Protein AF-A0A7M7KUM5-F1 (afdb_monomer_lite)

Organism: Varroa destructor (NCBI:txid109461)

Structure (mmCIF, N/CA/C/O backbone):
data_AF-A0A7M7KUM5-F1
#
_entry.id   AF-A0A7M7KUM5-F1
#
loop_
_atom_site.group_PDB
_atom_site.id
_atom_site.type_symbol
_atom_site.label_atom_id
_atom_site.label_alt_id
_atom_site.label_comp_id
_atom_site.label_asym_id
_atom_site.label_entity_id
_atom_site.label_seq_id
_atom_site.pdbx_PDB_ins_code
_atom_site.Cartn_x
_atom_site.Cartn_y
_atom_site.Cartn_z
_atom_site.occupancy
_atom_site.B_iso_or_equiv
_atom_site.auth_seq_id
_atom_site.auth_comp_id
_atom_site.auth_asym_id
_atom_site.auth_atom_id
_atom_site.pdbx_PDB_model_num
ATOM 1 N N . MET A 1 1 ? 43.247 14.138 -27.530 1.00 39.94 1 MET A N 1
ATOM 2 C CA . MET A 1 1 ? 42.602 14.467 -26.242 1.00 39.94 1 MET A CA 1
ATOM 3 C C . MET A 1 1 ? 41.458 13.489 -26.028 1.00 39.94 1 MET A C 1
ATOM 5 O O . MET A 1 1 ? 40.472 13.566 -26.747 1.00 39.94 1 MET A O 1
ATOM 9 N N . ALA A 1 2 ? 41.626 12.511 -25.139 1.00 39.72 2 ALA A N 1
ATOM 10 C CA . ALA A 1 2 ? 40.565 11.568 -24.799 1.00 39.72 2 ALA A CA 1
ATOM 11 C C . ALA A 1 2 ? 39.657 12.229 -23.757 1.00 39.72 2 ALA A C 1
ATOM 13 O O . ALA A 1 2 ? 40.110 12.535 -22.656 1.00 39.72 2 ALA A O 1
ATOM 14 N N . ALA A 1 3 ? 38.405 12.505 -24.121 1.00 41.47 3 ALA A N 1
ATOM 15 C CA . ALA A 1 3 ? 37.411 12.979 -23.172 1.00 41.47 3 ALA A CA 1
ATOM 16 C C . ALA A 1 3 ? 37.128 11.851 -22.173 1.00 41.47 3 ALA A C 1
ATOM 18 O O . ALA A 1 3 ? 36.545 10.824 -22.519 1.00 41.47 3 ALA A O 1
ATOM 19 N N . SER A 1 4 ? 37.580 12.036 -20.939 1.00 43.97 4 SER A N 1
ATOM 20 C CA . SER A 1 4 ? 37.225 11.215 -19.792 1.00 43.97 4 SER A CA 1
ATOM 21 C C . SER A 1 4 ? 35.724 11.356 -19.536 1.00 43.97 4 SER A C 1
ATOM 23 O O . SER A 1 4 ? 35.263 12.268 -18.854 1.00 43.97 4 SER A O 1
ATOM 25 N N . SER A 1 5 ? 34.929 10.452 -20.107 1.00 47.78 5 SER A N 1
ATOM 26 C CA . SER A 1 5 ? 33.523 10.315 -19.748 1.00 47.78 5 SER A CA 1
ATOM 27 C C . SER A 1 5 ? 33.450 9.785 -18.317 1.00 47.78 5 SER A C 1
ATOM 29 O O . SER A 1 5 ? 33.561 8.578 -18.094 1.00 47.78 5 SER A O 1
ATOM 31 N N . GLN A 1 6 ? 33.296 10.679 -17.338 1.00 48.16 6 GLN A N 1
ATOM 32 C CA . GLN A 1 6 ? 32.897 10.269 -15.995 1.00 48.16 6 GLN A CA 1
ATOM 33 C C . GLN A 1 6 ? 31.609 9.434 -16.113 1.00 48.16 6 GLN A C 1
ATOM 35 O O . GLN A 1 6 ? 30.666 9.871 -16.786 1.00 48.16 6 GLN A O 1
ATOM 40 N N . PRO A 1 7 ? 31.550 8.231 -15.515 1.00 56.09 7 PRO A N 1
ATOM 41 C CA . PRO A 1 7 ? 30.337 7.431 -15.537 1.00 56.09 7 PRO A CA 1
ATOM 42 C C . PRO A 1 7 ? 29.234 8.223 -14.832 1.00 56.09 7 PRO A C 1
ATOM 44 O O . PRO A 1 7 ? 29.363 8.576 -13.660 1.00 56.09 7 PRO A O 1
ATOM 47 N N . ARG A 1 8 ? 28.163 8.552 -15.567 1.00 63.97 8 ARG A N 1
ATOM 48 C CA . ARG A 1 8 ? 26.997 9.221 -14.980 1.00 63.97 8 ARG A CA 1
ATOM 49 C C . ARG A 1 8 ? 26.467 8.376 -13.818 1.00 63.97 8 ARG A C 1
ATOM 51 O O . ARG A 1 8 ? 26.417 7.150 -13.956 1.00 63.97 8 ARG A O 1
ATOM 58 N N . PRO A 1 9 ? 26.043 9.010 -12.711 1.00 71.56 9 PRO A N 1
ATOM 59 C CA . PRO A 1 9 ? 25.413 8.284 -11.624 1.00 71.56 9 PRO A CA 1
ATOM 60 C C . PRO A 1 9 ? 24.192 7.515 -12.153 1.00 71.56 9 PRO A C 1
ATOM 62 O O . PRO A 1 9 ? 23.512 7.990 -13.071 1.00 71.56 9 PRO A O 1
ATOM 65 N N . PRO A 1 10 ? 23.921 6.312 -11.619 1.00 74.94 10 PRO A N 1
ATOM 66 C CA . PRO A 1 10 ? 22.750 5.547 -12.015 1.00 74.94 10 PRO A CA 1
ATOM 67 C C . PRO A 1 10 ? 21.480 6.357 -11.709 1.00 74.94 10 PRO A C 1
ATOM 69 O O . PRO A 1 10 ? 21.426 7.034 -10.677 1.00 74.94 10 PRO A O 1
ATOM 72 N N . PRO A 1 11 ? 20.460 6.308 -12.582 1.00 82.50 11 PRO A N 1
ATOM 73 C CA . PRO A 1 11 ? 19.245 7.082 -12.388 1.00 82.50 11 PRO A CA 1
ATOM 74 C C . PRO A 1 11 ? 18.550 6.647 -11.103 1.00 82.50 11 PRO A C 1
ATOM 76 O O . PRO A 1 11 ? 18.425 5.457 -10.799 1.00 82.50 11 PRO A O 1
ATOM 79 N N . SER A 1 12 ? 18.095 7.637 -10.346 1.00 83.06 12 SER A N 1
ATOM 80 C CA . SER A 1 12 ? 17.402 7.425 -9.084 1.00 83.06 12 SER A CA 1
ATOM 81 C C . SER A 1 12 ? 15.889 7.367 -9.251 1.00 83.06 12 SER A C 1
ATOM 83 O O . SER A 1 12 ? 15.235 6.944 -8.318 1.00 83.06 12 SER A O 1
ATOM 85 N N . SER A 1 13 ? 15.309 7.743 -10.389 1.00 87.81 13 SER A N 1
ATOM 86 C CA . SER A 1 13 ? 13.858 7.717 -10.605 1.00 87.81 13 SER A CA 1
ATOM 87 C C . SER A 1 13 ? 13.531 7.267 -12.025 1.00 87.81 13 SER A C 1
ATOM 89 O O . SER A 1 13 ? 14.338 7.437 -12.940 1.00 87.81 13 SER A O 1
ATOM 91 N N . LEU A 1 14 ? 12.329 6.718 -12.223 1.00 87.75 14 LEU A N 1
ATOM 92 C CA . LEU A 1 14 ? 11.787 6.480 -13.563 1.00 87.75 14 LEU A CA 1
ATOM 93 C C . LEU A 1 14 ? 11.489 7.782 -14.320 1.00 87.75 14 LEU A C 1
ATOM 95 O O . LEU A 1 14 ? 11.402 7.755 -15.547 1.00 87.75 14 LEU A O 1
ATOM 99 N N . ASP A 1 15 ? 11.350 8.896 -13.600 1.00 85.62 15 ASP A N 1
ATOM 100 C CA . ASP A 1 15 ? 11.122 10.229 -14.165 1.00 85.62 15 ASP A CA 1
ATOM 101 C C . ASP A 1 15 ? 12.414 11.015 -14.403 1.00 85.62 15 ASP A C 1
ATOM 103 O O . ASP A 1 15 ? 12.360 12.157 -14.857 1.00 85.62 15 ASP A O 1
ATOM 107 N N . ASP A 1 16 ? 13.579 10.407 -14.152 1.00 91.31 16 ASP A N 1
ATOM 108 C CA . ASP A 1 16 ? 14.848 10.955 -14.626 1.00 91.31 16 ASP A CA 1
ATOM 109 C C . ASP A 1 16 ? 14.775 11.136 -16.150 1.00 91.31 16 ASP A C 1
ATOM 111 O O . ASP A 1 16 ? 14.579 10.175 -16.897 1.00 91.31 16 ASP A O 1
ATOM 115 N N . GLU A 1 17 ? 14.898 12.380 -16.617 1.00 89.12 17 GLU A N 1
ATOM 116 C CA . GLU A 1 17 ? 14.629 12.734 -18.012 1.00 89.12 17 GLU A CA 1
ATOM 117 C C . GLU A 1 17 ? 15.550 11.977 -18.979 1.00 89.12 17 GLU A C 1
ATOM 119 O O . GLU A 1 17 ? 15.111 11.502 -20.032 1.00 89.12 17 GLU A O 1
ATOM 124 N N . ALA A 1 18 ? 16.820 11.796 -18.606 1.00 88.81 18 ALA A N 1
ATOM 125 C CA . ALA A 1 18 ? 17.790 11.079 -19.422 1.00 88.81 18 ALA A CA 1
ATOM 126 C C . ALA A 1 18 ? 17.455 9.583 -19.501 1.00 88.81 18 ALA A C 1
ATOM 128 O O . ALA A 1 18 ? 17.531 8.987 -20.581 1.00 88.81 18 ALA A O 1
ATOM 129 N N . PHE A 1 19 ? 17.049 8.977 -18.386 1.00 89.31 19 PHE A N 1
ATOM 130 C CA . PHE A 1 19 ? 16.642 7.579 -18.336 1.00 89.31 19 PHE A CA 1
ATOM 131 C C . PHE A 1 19 ? 15.312 7.330 -19.054 1.00 89.31 19 PHE A C 1
ATOM 133 O O . PHE A 1 19 ? 15.222 6.417 -19.878 1.00 89.31 19 PHE A O 1
ATOM 140 N N . ALA A 1 20 ? 14.307 8.176 -18.831 1.00 90.44 20 ALA A N 1
ATOM 141 C CA . ALA A 1 20 ? 13.016 8.104 -19.504 1.00 90.44 20 ALA A CA 1
ATOM 142 C C . ALA A 1 20 ? 13.169 8.268 -21.023 1.00 90.44 20 ALA A C 1
ATOM 144 O O . ALA A 1 20 ? 12.593 7.496 -21.798 1.00 90.44 20 ALA A O 1
ATOM 145 N N . LYS A 1 21 ? 14.006 9.220 -21.463 1.00 91.31 21 LYS A N 1
ATOM 146 C CA . LYS A 1 21 ? 14.355 9.399 -22.877 1.00 91.31 21 LYS A CA 1
ATOM 147 C C . LYS A 1 21 ? 15.078 8.171 -23.427 1.00 91.31 21 LYS A C 1
ATOM 149 O O . LYS A 1 21 ? 14.699 7.694 -24.492 1.00 91.31 21 LYS A O 1
ATOM 154 N N . ARG A 1 22 ? 16.046 7.600 -22.697 1.00 89.94 22 ARG A N 1
ATOM 155 C CA . ARG A 1 22 ? 16.744 6.362 -23.097 1.00 89.94 22 ARG A CA 1
ATOM 156 C C . ARG A 1 22 ? 15.779 5.193 -23.279 1.00 89.94 22 ARG A C 1
ATOM 158 O O . ARG A 1 22 ? 15.830 4.531 -24.315 1.00 89.94 22 ARG A O 1
ATOM 165 N N . LEU A 1 23 ? 14.892 4.954 -22.313 1.00 90.38 23 LEU A N 1
ATOM 166 C CA . LEU A 1 23 ? 13.899 3.878 -22.381 1.00 90.38 23 LEU A CA 1
ATOM 167 C C . LEU A 1 23 ? 12.941 4.073 -23.557 1.00 90.38 23 LEU A C 1
ATOM 169 O O . LEU A 1 23 ? 12.671 3.124 -24.293 1.00 90.38 23 LEU A O 1
ATOM 173 N N . ARG A 1 24 ? 12.465 5.307 -23.766 1.00 92.25 24 ARG A N 1
ATOM 174 C CA . ARG A 1 24 ? 11.563 5.638 -24.872 1.00 92.25 24 ARG A CA 1
ATOM 175 C C . ARG A 1 24 ? 12.233 5.469 -26.232 1.00 92.25 24 ARG A C 1
ATOM 177 O O . ARG A 1 24 ? 11.602 4.922 -27.130 1.00 92.25 24 ARG A O 1
ATOM 184 N N . SER A 1 25 ? 13.483 5.898 -26.379 1.00 92.12 25 SER A N 1
ATOM 185 C CA . SER A 1 25 ? 14.231 5.749 -27.631 1.00 92.12 25 SER A CA 1
ATOM 186 C C . SER A 1 25 ? 14.606 4.296 -27.924 1.00 92.12 25 SER A C 1
ATOM 188 O O . SER A 1 25 ? 14.569 3.885 -29.077 1.00 92.12 25 SER A O 1
ATOM 190 N N . SER A 1 26 ? 14.943 3.509 -26.897 1.00 92.00 26 SER A N 1
ATOM 191 C CA . SER A 1 26 ? 15.450 2.137 -27.077 1.00 92.00 26 SER A CA 1
ATOM 192 C C . SER A 1 26 ? 14.338 1.097 -27.230 1.00 92.00 26 SER A C 1
ATOM 194 O O . SER A 1 26 ? 14.499 0.126 -27.965 1.00 92.00 26 SER A O 1
ATOM 196 N N . TYR A 1 27 ? 13.211 1.280 -26.534 1.00 92.88 27 TYR A N 1
ATOM 197 C CA . TYR A 1 27 ? 12.142 0.273 -26.441 1.00 92.88 27 TYR A CA 1
ATOM 198 C C . TYR A 1 27 ? 10.741 0.831 -26.738 1.00 92.88 27 TYR A C 1
ATOM 200 O O . TYR A 1 27 ? 9.747 0.107 -26.651 1.00 92.88 27 TYR A O 1
ATOM 208 N N . GLY A 1 28 ? 10.637 2.117 -27.082 1.00 92.81 28 GLY A N 1
ATOM 209 C CA . GLY A 1 28 ? 9.375 2.783 -27.390 1.00 92.81 28 GLY A CA 1
ATOM 210 C C . GLY A 1 28 ? 8.587 3.250 -26.161 1.00 92.81 28 GLY A C 1
ATOM 211 O O . GLY A 1 28 ? 8.896 2.952 -25.005 1.00 92.81 28 GLY A O 1
ATOM 212 N N . ALA A 1 29 ? 7.503 3.989 -26.415 1.00 92.62 29 ALA A N 1
ATOM 213 C CA . ALA A 1 29 ? 6.641 4.545 -25.366 1.00 92.62 29 ALA A CA 1
ATOM 214 C C . ALA A 1 29 ? 5.940 3.465 -24.517 1.00 92.62 29 ALA A C 1
ATOM 216 O O . ALA A 1 29 ? 5.674 3.681 -23.334 1.00 92.62 29 ALA A O 1
ATOM 217 N N . ALA A 1 30 ? 5.679 2.288 -25.096 1.00 92.38 30 ALA A N 1
ATOM 218 C CA . ALA A 1 30 ? 5.050 1.171 -24.396 1.00 92.38 30 ALA A CA 1
ATOM 219 C C . ALA A 1 30 ? 5.905 0.648 -23.230 1.00 92.38 30 ALA A C 1
ATOM 221 O O . ALA A 1 30 ? 5.354 0.288 -22.189 1.00 92.38 30 ALA A O 1
ATOM 222 N N . ALA A 1 31 ? 7.235 0.647 -23.376 1.00 92.31 31 ALA A N 1
ATOM 223 C CA . ALA A 1 31 ? 8.162 0.215 -22.334 1.00 92.31 31 ALA A CA 1
ATOM 224 C C . ALA A 1 31 ? 8.145 1.164 -21.132 1.00 92.31 31 ALA A C 1
ATOM 226 O O . ALA A 1 31 ? 7.972 0.719 -19.999 1.00 92.31 31 ALA A O 1
ATOM 227 N N . LEU A 1 32 ? 8.244 2.473 -21.388 1.00 93.00 32 LEU A N 1
ATOM 228 C CA . LEU A 1 32 ? 8.168 3.496 -20.344 1.00 93.00 32 LEU A CA 1
ATOM 229 C C . LEU A 1 32 ? 6.808 3.461 -19.632 1.00 93.00 32 LEU A C 1
ATOM 231 O O . LEU A 1 32 ? 6.748 3.489 -18.406 1.00 93.00 32 LEU A O 1
ATOM 235 N N . GLY A 1 33 ? 5.713 3.323 -20.385 1.00 94.12 33 GLY A N 1
ATOM 236 C CA . GLY A 1 33 ? 4.375 3.186 -19.807 1.00 94.12 33 GLY A CA 1
ATOM 237 C C . GLY A 1 33 ? 4.190 1.900 -18.991 1.00 94.12 33 GLY A C 1
ATOM 238 O O . GLY A 1 33 ? 3.449 1.889 -18.012 1.00 94.12 33 GLY A O 1
ATOM 239 N N . ALA A 1 34 ? 4.845 0.798 -19.366 1.00 94.94 34 ALA A N 1
ATOM 240 C CA . ALA A 1 34 ? 4.856 -0.422 -18.561 1.00 94.94 34 ALA A CA 1
ATOM 241 C C . ALA A 1 34 ? 5.668 -0.247 -17.268 1.00 94.94 34 ALA A C 1
ATOM 243 O O . ALA A 1 34 ? 5.184 -0.643 -16.214 1.00 94.94 34 ALA A O 1
ATOM 244 N N . ALA A 1 35 ? 6.839 0.395 -17.336 1.00 94.81 35 ALA A N 1
ATOM 245 C CA . ALA A 1 35 ? 7.671 0.688 -16.170 1.00 94.81 35 ALA A CA 1
ATOM 246 C C . ALA A 1 35 ? 6.949 1.587 -15.153 1.00 94.81 35 ALA A C 1
ATOM 248 O O . ALA A 1 35 ? 6.923 1.264 -13.971 1.00 94.81 35 ALA A O 1
ATOM 249 N N . ARG A 1 36 ? 6.293 2.660 -15.616 1.00 95.25 36 ARG A N 1
ATOM 250 C CA . ARG A 1 36 ? 5.500 3.553 -14.753 1.00 95.25 36 ARG A CA 1
ATOM 251 C C . ARG A 1 36 ? 4.343 2.829 -14.074 1.00 95.25 36 ARG A C 1
ATOM 253 O O . ARG A 1 36 ? 4.243 2.858 -12.861 1.00 95.25 36 ARG A O 1
ATOM 260 N N . ARG A 1 37 ? 3.554 2.054 -14.824 1.00 96.50 37 ARG A N 1
ATOM 261 C CA . ARG A 1 37 ? 2.480 1.242 -14.220 1.00 96.50 37 ARG A CA 1
ATOM 262 C C . ARG A 1 37 ? 3.000 0.208 -13.221 1.00 96.50 37 ARG A C 1
ATOM 264 O O . ARG A 1 37 ? 2.297 -0.135 -12.279 1.00 96.50 37 ARG A O 1
ATOM 271 N N . TYR A 1 38 ? 4.199 -0.327 -13.446 1.00 97.06 38 TYR A N 1
ATOM 272 C CA . TYR A 1 38 ? 4.826 -1.269 -12.521 1.00 97.06 38 TYR A CA 1
ATOM 273 C C . TYR A 1 38 ? 5.221 -0.574 -11.219 1.00 97.06 38 TYR A C 1
ATOM 275 O O . TYR A 1 38 ? 5.003 -1.128 -10.145 1.00 97.06 38 TYR A O 1
ATOM 283 N N . HIS A 1 39 ? 5.727 0.654 -11.315 1.00 96.62 39 HIS A N 1
ATOM 284 C CA . HIS A 1 39 ? 5.965 1.519 -10.164 1.00 96.62 39 HIS A CA 1
ATOM 285 C C . HIS A 1 39 ? 4.667 1.844 -9.417 1.00 96.62 39 HIS A C 1
ATOM 287 O O . HIS A 1 39 ? 4.582 1.541 -8.229 1.00 96.62 39 HIS A O 1
ATOM 293 N N . ASP A 1 40 ? 3.628 2.310 -10.117 1.00 96.88 40 ASP A N 1
ATOM 294 C CA . ASP A 1 40 ? 2.326 2.652 -9.524 1.00 96.88 40 ASP A CA 1
ATOM 295 C C . ASP A 1 40 ? 1.712 1.466 -8.763 1.00 96.88 40 ASP A C 1
ATOM 297 O O . ASP A 1 40 ? 1.259 1.605 -7.627 1.00 96.88 40 ASP A O 1
ATOM 301 N N . PHE A 1 41 ? 1.729 0.268 -9.361 1.00 97.44 41 PHE A N 1
ATOM 302 C CA . PHE A 1 41 ? 1.261 -0.942 -8.683 1.00 97.44 41 PHE A CA 1
ATOM 303 C C . PHE A 1 41 ? 2.144 -1.330 -7.493 1.00 97.44 41 PHE A C 1
ATOM 305 O O . PHE A 1 41 ? 1.633 -1.862 -6.511 1.00 97.44 41 PHE A O 1
ATOM 312 N N . GLY A 1 42 ? 3.449 -1.059 -7.550 1.00 97.19 42 GLY A N 1
ATOM 313 C CA . GLY A 1 42 ? 4.349 -1.242 -6.414 1.00 97.19 42 GLY A CA 1
ATOM 314 C C . GLY A 1 42 ? 3.952 -0.354 -5.235 1.00 97.19 42 GLY A C 1
ATOM 315 O O . GLY A 1 42 ? 3.880 -0.833 -4.105 1.00 97.19 42 GLY A O 1
ATOM 316 N N . ILE A 1 43 ? 3.619 0.911 -5.492 1.00 97.75 43 ILE A N 1
ATOM 317 C CA . ILE A 1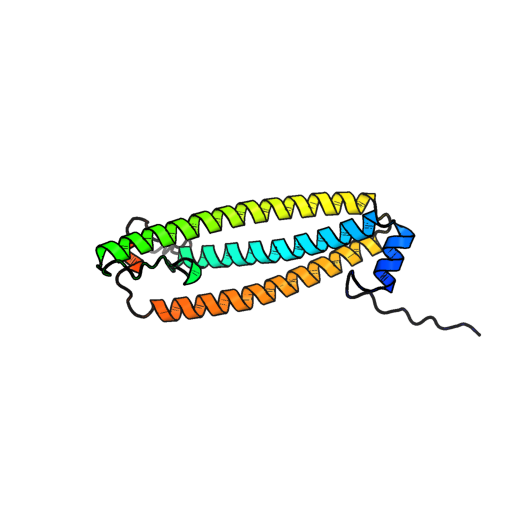 43 ? 3.141 1.839 -4.460 1.00 97.75 43 ILE A CA 1
ATOM 318 C C . ILE A 1 43 ? 1.786 1.392 -3.897 1.00 97.75 43 ILE A C 1
ATOM 320 O O . ILE A 1 43 ? 1.650 1.253 -2.683 1.00 97.75 43 ILE A O 1
ATOM 324 N N . GLN A 1 44 ? 0.822 1.041 -4.754 1.00 97.25 44 GLN A N 1
ATOM 325 C CA . GLN A 1 44 ? -0.476 0.509 -4.310 1.00 97.25 44 GLN A CA 1
ATOM 326 C C . GLN A 1 44 ? -0.326 -0.757 -3.454 1.00 97.25 44 GLN A C 1
ATOM 328 O O . GLN A 1 44 ? -1.040 -0.944 -2.471 1.00 97.25 44 GLN A O 1
ATOM 333 N N . LEU A 1 45 ? 0.624 -1.637 -3.790 1.00 98.00 45 LEU A N 1
ATOM 334 C CA . LEU A 1 45 ? 0.893 -2.824 -2.982 1.00 98.00 45 LEU A CA 1
ATOM 335 C C . LEU A 1 45 ? 1.360 -2.456 -1.567 1.00 98.00 45 LEU A C 1
ATOM 337 O O . LEU A 1 45 ? 0.942 -3.107 -0.610 1.00 98.00 45 LEU A O 1
ATOM 341 N N . ALA A 1 46 ? 2.193 -1.419 -1.417 1.00 97.88 46 ALA A N 1
ATOM 342 C CA . ALA A 1 46 ? 2.629 -0.946 -0.102 1.00 97.88 46 ALA A CA 1
ATOM 343 C C . ALA A 1 46 ? 1.439 -0.475 0.752 1.00 97.88 46 ALA A C 1
ATOM 345 O O . ALA A 1 46 ? 1.350 -0.832 1.929 1.00 97.88 46 ALA A O 1
ATOM 346 N N . GLU A 1 47 ? 0.499 0.255 0.148 1.00 97.50 47 GLU A N 1
ATOM 347 C CA . GLU A 1 47 ? -0.732 0.714 0.804 1.00 97.50 47 GLU A CA 1
ATOM 348 C C . GLU A 1 47 ? -1.582 -0.458 1.300 1.00 97.50 47 GLU A C 1
ATO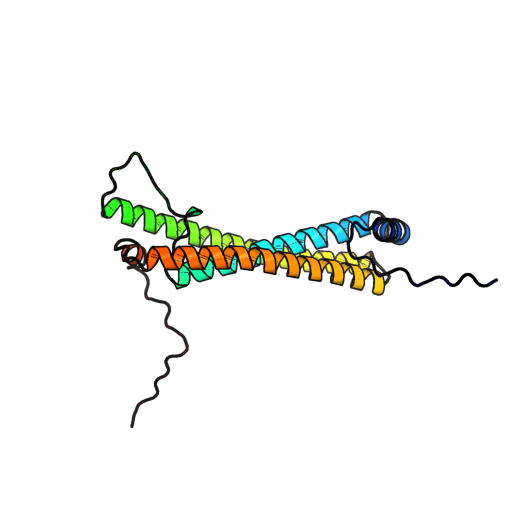M 350 O O . GLU A 1 47 ? -1.952 -0.507 2.476 1.00 97.50 47 GLU A O 1
ATOM 355 N N . TYR A 1 48 ? -1.840 -1.446 0.437 1.00 98.00 48 TYR A N 1
ATOM 356 C CA . TYR A 1 48 ? -2.622 -2.622 0.817 1.00 98.00 48 TYR A CA 1
ATOM 357 C C . TYR A 1 48 ? -1.921 -3.470 1.884 1.00 98.00 48 TYR A C 1
ATOM 359 O O . TYR A 1 48 ? -2.576 -3.946 2.813 1.00 98.00 48 TYR A O 1
ATOM 367 N N . LEU A 1 49 ? -0.597 -3.640 1.800 1.00 97.75 49 LEU A N 1
ATOM 368 C CA . LEU A 1 49 ? 0.183 -4.359 2.810 1.00 97.75 49 LEU A CA 1
ATOM 369 C C . LEU A 1 49 ? 0.082 -3.699 4.188 1.00 97.75 49 LEU A C 1
ATOM 371 O O . LEU A 1 49 ? -0.209 -4.386 5.172 1.00 97.75 49 LEU A O 1
ATOM 375 N N . ASP A 1 50 ? 0.294 -2.382 4.269 1.00 98.00 50 ASP A N 1
ATOM 376 C CA . ASP A 1 50 ? 0.182 -1.658 5.536 1.00 98.00 50 ASP A CA 1
ATOM 377 C C . ASP A 1 50 ? -1.251 -1.701 6.076 1.00 98.00 50 ASP A C 1
ATOM 379 O O . ASP A 1 50 ? -1.453 -2.027 7.249 1.00 98.00 50 ASP A O 1
ATOM 383 N N . LYS A 1 51 ? -2.257 -1.478 5.219 1.00 96.56 51 LYS A N 1
ATOM 384 C CA . LYS A 1 51 ? -3.668 -1.492 5.623 1.00 96.56 51 LYS A CA 1
ATOM 385 C C . LYS A 1 51 ? -4.087 -2.849 6.187 1.00 96.56 51 LYS A C 1
ATOM 387 O O . LYS A 1 51 ? -4.665 -2.906 7.274 1.00 96.56 51 LYS A O 1
ATOM 392 N N . VAL A 1 52 ? -3.742 -3.946 5.508 1.00 97.56 52 VAL A N 1
ATOM 393 C CA . VAL A 1 52 ? -4.001 -5.315 5.987 1.00 97.56 52 VAL A CA 1
ATOM 394 C C . VAL A 1 52 ? -3.316 -5.557 7.331 1.00 97.56 52 VAL A C 1
ATOM 396 O O . VAL A 1 52 ? -3.948 -6.071 8.259 1.00 97.56 52 VAL A O 1
ATOM 399 N N . ALA A 1 53 ? -2.047 -5.166 7.470 1.00 96.50 53 ALA A N 1
ATOM 400 C CA . ALA A 1 53 ? -1.292 -5.348 8.707 1.00 96.50 53 ALA A CA 1
ATOM 401 C C . ALA A 1 53 ? -1.854 -4.509 9.868 1.00 96.50 53 ALA A C 1
ATOM 403 O O . ALA A 1 53 ? -1.907 -4.970 11.010 1.00 96.50 53 ALA A O 1
ATOM 404 N N . PHE A 1 54 ? -2.275 -3.272 9.611 1.00 96.50 54 PHE A N 1
ATOM 405 C CA . PHE A 1 54 ? -2.896 -2.398 10.602 1.00 96.50 54 PHE A CA 1
ATOM 406 C C . PHE A 1 54 ? -4.242 -2.949 11.085 1.00 96.50 54 PHE A C 1
ATOM 408 O O . PHE A 1 54 ? -4.403 -3.181 12.283 1.00 96.50 54 PHE A O 1
ATOM 415 N N . LEU A 1 55 ? -5.169 -3.245 10.169 1.00 95.75 55 LEU A N 1
ATOM 416 C CA . LEU A 1 55 ? -6.498 -3.747 10.528 1.00 95.75 55 LEU A CA 1
ATOM 417 C C . LEU A 1 55 ? -6.433 -5.112 11.225 1.00 95.75 55 LEU A C 1
ATOM 419 O O . LEU A 1 55 ? -7.139 -5.330 12.209 1.00 95.75 55 LEU A O 1
ATOM 423 N N . SER A 1 56 ? -5.540 -6.003 10.780 1.00 94.56 56 SER A N 1
ATOM 424 C CA . SER A 1 56 ? -5.325 -7.299 11.440 1.00 94.56 56 SER A CA 1
ATOM 425 C C . SER A 1 56 ? -4.837 -7.121 12.881 1.00 94.56 56 SER A C 1
ATOM 427 O O . SER A 1 56 ? -5.368 -7.757 13.790 1.00 94.56 56 SER A O 1
ATOM 429 N N . ARG A 1 57 ? -3.878 -6.209 13.120 1.00 92.88 57 ARG A N 1
ATOM 430 C CA . ARG A 1 57 ? -3.421 -5.883 14.482 1.00 92.88 57 ARG A CA 1
ATOM 431 C C . ARG A 1 57 ? -4.570 -5.371 15.343 1.00 92.88 57 ARG A C 1
ATOM 433 O O . ARG A 1 57 ? -4.750 -5.871 16.447 1.00 92.88 57 ARG A O 1
ATOM 440 N N . CYS A 1 58 ? -5.363 -4.425 14.839 1.00 92.00 58 CYS A N 1
ATOM 441 C CA . CYS A 1 58 ? -6.515 -3.886 15.561 1.00 92.00 58 CYS A CA 1
ATOM 442 C C . CYS A 1 58 ? -7.527 -4.973 15.940 1.00 92.00 58 CYS A C 1
ATOM 444 O O . CYS A 1 58 ? -7.932 -5.030 17.098 1.00 92.00 58 CYS A O 1
ATOM 446 N N . ILE A 1 59 ? -7.879 -5.873 15.016 1.00 89.19 59 ILE A N 1
ATOM 447 C CA . ILE A 1 59 ? -8.798 -6.989 15.291 1.00 89.19 59 ILE A CA 1
ATOM 448 C C . ILE A 1 59 ? -8.251 -7.907 16.385 1.00 89.19 59 ILE A C 1
ATOM 450 O O . ILE A 1 59 ? -8.985 -8.227 17.321 1.00 89.19 59 ILE A O 1
ATOM 454 N N . ASN A 1 60 ? -6.973 -8.286 16.302 1.00 87.62 60 ASN A N 1
ATOM 455 C CA . ASN A 1 60 ? -6.358 -9.225 17.243 1.00 87.62 60 ASN A CA 1
ATOM 456 C C . ASN A 1 60 ? -6.371 -8.699 18.682 1.00 87.62 60 ASN A C 1
ATOM 458 O O . ASN A 1 60 ? -6.641 -9.453 19.613 1.00 87.62 60 ASN A O 1
ATOM 462 N N . VAL A 1 61 ? -6.146 -7.394 18.865 1.00 85.69 61 VAL A N 1
ATOM 463 C CA . VAL A 1 61 ? -6.196 -6.746 20.186 1.00 85.69 61 VAL A CA 1
ATOM 464 C C . VAL A 1 61 ? -7.542 -6.084 20.492 1.00 85.69 61 VAL A C 1
ATOM 466 O O . VAL A 1 61 ? -7.641 -5.299 21.432 1.00 85.69 61 VAL A O 1
ATOM 469 N N . ARG A 1 62 ? -8.589 -6.398 19.717 1.00 86.19 62 ARG A N 1
ATOM 470 C CA . ARG A 1 62 ? -9.969 -5.933 19.945 1.00 86.19 62 ARG A CA 1
ATOM 471 C C . ARG A 1 62 ? -10.122 -4.404 19.968 1.00 86.19 62 ARG A C 1
ATOM 473 O O . ARG A 1 62 ? -10.961 -3.845 20.675 1.00 86.19 62 ARG A O 1
ATOM 480 N N . LEU A 1 63 ? -9.326 -3.715 19.156 1.00 87.75 63 LEU A N 1
ATOM 481 C CA . LEU A 1 63 ? -9.381 -2.269 18.965 1.00 87.75 63 LEU A CA 1
ATOM 482 C C . LEU A 1 63 ? -10.170 -1.916 17.708 1.00 87.75 63 LEU A C 1
ATOM 484 O O . LEU A 1 63 ? -10.079 -2.592 16.685 1.00 87.75 63 LEU A O 1
ATOM 488 N N . ILE A 1 64 ? -10.905 -0.808 17.778 1.00 88.62 64 ILE A N 1
ATOM 489 C CA . ILE A 1 64 ? -11.621 -0.240 16.635 1.00 88.62 64 ILE A CA 1
ATOM 490 C C . ILE A 1 64 ? -11.017 1.142 16.362 1.00 88.62 64 ILE A C 1
ATOM 492 O O . ILE A 1 64 ? -11.151 2.033 17.210 1.00 88.62 64 ILE A O 1
ATOM 496 N N . PRO A 1 65 ? -10.332 1.338 15.222 1.00 90.06 65 PRO A N 1
ATOM 497 C CA . PRO A 1 65 ? -9.786 2.639 14.856 1.00 90.06 65 PRO A CA 1
ATOM 498 C C . PRO A 1 65 ? -10.892 3.683 14.669 1.00 90.06 65 PRO A C 1
ATOM 500 O O . PRO A 1 65 ? -12.035 3.347 14.356 1.00 90.06 65 PRO A O 1
ATOM 503 N N . LYS A 1 66 ? -10.561 4.963 14.877 1.00 85.88 66 LYS A N 1
ATOM 504 C CA . LYS A 1 66 ? -11.541 6.065 14.930 1.00 85.88 66 LYS A CA 1
ATOM 505 C C . LYS A 1 66 ? -12.393 6.165 13.660 1.00 85.88 66 LYS A C 1
ATOM 507 O O . LYS A 1 66 ? -13.598 6.341 13.761 1.00 85.88 66 LYS A O 1
ATOM 512 N N . ASN A 1 67 ? -11.789 5.980 12.491 1.00 88.31 67 ASN A N 1
ATOM 513 C CA . ASN A 1 67 ? -12.464 6.000 11.188 1.00 88.31 67 ASN A CA 1
ATOM 514 C C . ASN A 1 67 ? -13.465 4.851 10.962 1.00 88.31 67 ASN A C 1
ATOM 516 O O . ASN A 1 67 ? -14.309 4.972 10.082 1.00 88.31 67 ASN A O 1
ATOM 520 N N . TYR A 1 68 ? -13.406 3.765 11.739 1.00 89.62 68 TYR A N 1
ATOM 521 C CA . TYR A 1 68 ? -14.400 2.683 11.682 1.00 89.62 68 TYR A CA 1
ATOM 522 C C . TYR A 1 68 ? -15.447 2.782 12.790 1.00 89.62 68 TYR A C 1
ATOM 524 O O . TYR A 1 68 ? -16.396 1.998 12.784 1.00 89.62 68 TYR A O 1
ATOM 532 N N . LYS A 1 69 ? -15.292 3.704 13.750 1.00 87.00 69 LYS A N 1
ATOM 533 C CA . LYS A 1 69 ? -16.266 3.887 14.828 1.00 87.00 69 LYS A CA 1
ATOM 534 C C . LYS A 1 69 ? -17.515 4.554 14.276 1.00 87.00 69 LYS A C 1
ATOM 536 O O . LYS A 1 69 ? -17.512 5.737 13.956 1.00 87.00 69 LYS A O 1
ATOM 541 N N . LEU A 1 70 ? -18.597 3.792 14.230 1.00 85.56 70 LEU A N 1
ATOM 542 C CA . LEU A 1 70 ? -19.920 4.320 13.946 1.00 85.56 70 LEU A CA 1
ATOM 543 C C . LEU A 1 70 ? -20.405 5.134 15.147 1.00 85.56 70 LEU A C 1
ATOM 545 O O . LEU A 1 70 ? -20.400 4.654 16.283 1.00 85.56 70 LEU A O 1
ATOM 549 N N . GLN A 1 71 ? -20.822 6.364 14.879 1.00 82.25 71 GLN A N 1
ATOM 550 C CA . GLN A 1 71 ? -21.397 7.287 15.850 1.00 82.25 71 GLN A CA 1
ATOM 551 C C . GLN A 1 71 ? -22.692 7.852 15.269 1.00 82.25 71 GLN A C 1
ATOM 553 O O . GLN A 1 71 ? -22.822 7.991 14.053 1.00 82.25 71 GLN A O 1
ATOM 558 N N . ASN A 1 72 ? -23.666 8.123 16.132 1.00 80.62 72 ASN A N 1
ATOM 559 C CA . ASN A 1 72 ? -24.904 8.780 15.744 1.00 80.62 72 ASN A CA 1
ATOM 560 C C . ASN A 1 72 ? -25.278 9.791 16.827 1.00 80.62 72 ASN A C 1
ATOM 562 O O . ASN A 1 72 ? -25.709 9.403 17.911 1.00 80.62 72 ASN A O 1
ATOM 566 N N . ASP A 1 73 ? -25.113 11.072 16.512 1.00 80.44 73 ASP A N 1
ATOM 567 C CA . ASP A 1 73 ? -25.341 12.172 17.454 1.00 80.44 73 ASP A CA 1
ATOM 568 C C . ASP A 1 73 ? -26.832 12.407 17.745 1.00 80.44 73 ASP A C 1
ATOM 570 O O . ASP A 1 73 ? -27.178 13.064 18.723 1.00 80.44 73 ASP A O 1
ATOM 574 N N . GLN A 1 74 ? -27.728 11.854 16.918 1.00 79.44 74 GLN A N 1
ATOM 575 C CA . GLN A 1 74 ? -29.179 12.006 17.057 1.00 79.44 74 GLN A CA 1
ATOM 576 C C . GLN A 1 74 ? -29.825 10.931 17.938 1.00 79.44 74 GLN A C 1
ATOM 578 O O . GLN A 1 74 ? -31.010 11.025 18.254 1.00 79.44 74 GLN A O 1
ATOM 583 N N . VAL A 1 75 ? -29.078 9.898 18.337 1.00 74.38 75 VAL A N 1
ATOM 584 C CA . VAL A 1 75 ? -29.594 8.810 19.174 1.00 74.38 75 VAL A CA 1
ATOM 585 C C . VAL A 1 75 ? -29.001 8.924 20.569 1.00 74.38 75 VAL A C 1
ATOM 587 O O . VAL A 1 75 ? -27.794 9.071 20.741 1.00 74.38 75 VAL A O 1
ATOM 590 N N . GLN A 1 76 ? -29.849 8.805 21.593 1.00 72.12 76 GLN A N 1
ATOM 591 C CA . GLN A 1 76 ? -29.383 8.764 22.973 1.00 72.12 76 GLN A CA 1
ATOM 592 C C . GLN A 1 76 ? -28.387 7.607 23.152 1.00 72.12 76 GLN A C 1
ATOM 594 O O . GLN A 1 76 ? -28.716 6.438 22.924 1.00 72.12 76 GLN A O 1
ATOM 599 N N . ASN A 1 77 ? -27.168 7.939 23.582 1.00 69.94 77 ASN A N 1
ATOM 600 C CA . ASN A 1 77 ? -26.085 6.985 23.815 1.00 69.94 77 ASN A CA 1
ATOM 601 C C . ASN A 1 77 ? -26.375 6.112 25.045 1.00 69.94 77 ASN A C 1
ATOM 603 O O . ASN A 1 77 ? -25.831 6.305 26.130 1.00 69.94 77 ASN A O 1
ATOM 607 N N . THR A 1 78 ? -27.258 5.131 24.876 1.00 80.38 78 THR A N 1
ATOM 608 C CA . THR A 1 78 ? -27.461 4.058 25.850 1.00 80.38 78 THR A CA 1
ATOM 609 C C . THR A 1 78 ? -26.385 2.987 25.679 1.00 80.38 78 THR A C 1
ATOM 611 O O . THR A 1 78 ? -25.841 2.797 24.589 1.00 80.38 78 THR A O 1
ATOM 614 N N . ALA A 1 79 ? -26.107 2.224 26.740 1.00 77.19 79 ALA A N 1
ATOM 615 C CA . ALA A 1 79 ? -25.188 1.083 26.692 1.00 77.19 79 ALA A CA 1
ATOM 616 C C . ALA A 1 79 ? -25.503 0.123 25.527 1.00 77.19 79 ALA A C 1
ATOM 618 O O . ALA A 1 79 ? -24.603 -0.295 24.802 1.00 77.19 79 ALA A O 1
ATOM 619 N N . LYS A 1 80 ? -26.793 -0.166 25.304 1.00 81.06 80 LYS A N 1
ATOM 620 C CA . LYS A 1 80 ? -27.265 -1.066 24.244 1.00 81.06 80 LYS A CA 1
ATOM 621 C C . LYS A 1 80 ? -26.976 -0.513 22.846 1.00 81.06 80 LYS A C 1
ATOM 623 O O . LYS A 1 80 ? -26.473 -1.251 22.003 1.00 81.06 80 LYS A O 1
ATOM 628 N N . VAL A 1 81 ? -27.247 0.774 22.613 1.00 83.31 81 VAL A N 1
ATOM 629 C CA . VAL A 1 81 ? -26.949 1.442 21.332 1.00 83.31 81 VAL A CA 1
ATOM 630 C C . VAL A 1 81 ? -25.443 1.440 21.071 1.00 83.31 81 VAL A C 1
ATOM 632 O O . VAL A 1 81 ? -25.014 1.016 20.001 1.00 83.31 81 VAL A O 1
ATOM 635 N N . THR A 1 82 ? -24.632 1.799 22.069 1.00 81.31 82 THR A N 1
ATOM 636 C CA . THR A 1 82 ? -23.166 1.789 21.962 1.00 81.31 82 THR A CA 1
ATOM 637 C C . THR A 1 82 ? -22.627 0.401 21.616 1.00 81.31 82 THR A C 1
ATOM 639 O O . THR A 1 82 ? -21.800 0.271 20.715 1.00 81.31 82 THR A O 1
ATOM 642 N N . THR A 1 83 ? -23.110 -0.661 22.269 1.00 81.19 83 THR A N 1
ATOM 643 C CA . THR A 1 83 ? -22.695 -2.037 21.952 1.00 81.19 83 THR A CA 1
ATOM 644 C C . THR A 1 83 ? -23.058 -2.423 20.518 1.00 81.19 83 THR A C 1
ATOM 646 O O . THR A 1 83 ? -22.225 -2.992 19.813 1.00 81.19 83 THR A O 1
ATOM 649 N N . VAL A 1 84 ? -24.267 -2.090 20.053 1.00 86.00 84 VAL A N 1
ATOM 650 C CA . VAL A 1 84 ? -24.690 -2.360 18.669 1.00 86.00 84 VAL A CA 1
ATOM 651 C C . VAL A 1 84 ? -23.802 -1.613 17.670 1.00 86.00 84 VAL A C 1
ATOM 653 O O . VAL A 1 84 ? -23.291 -2.230 16.734 1.00 86.00 84 VAL A O 1
ATOM 656 N N . LEU A 1 85 ? -23.546 -0.320 17.893 1.00 87.38 85 LEU A N 1
ATOM 657 C CA . LEU A 1 85 ? -22.661 0.481 17.043 1.00 87.38 85 LEU A CA 1
ATOM 658 C C . LEU A 1 85 ? -21.245 -0.100 16.990 1.00 87.38 85 LEU A C 1
ATOM 660 O O . LEU A 1 85 ? -20.663 -0.192 15.910 1.00 87.38 85 LEU A O 1
ATOM 664 N N . MET A 1 86 ? -20.703 -0.569 18.116 1.00 85.75 86 MET A N 1
ATOM 665 C CA . MET A 1 86 ? -19.383 -1.208 18.155 1.00 85.75 86 MET A CA 1
ATOM 666 C C . MET A 1 86 ? -19.361 -2.556 17.418 1.00 85.75 86 MET A C 1
ATOM 668 O O . MET A 1 86 ? -18.403 -2.826 16.691 1.00 85.75 86 MET A O 1
ATOM 672 N N . LYS A 1 87 ? -20.421 -3.377 17.515 1.00 87.38 87 LYS A N 1
ATOM 673 C CA . LYS A 1 87 ? -20.544 -4.624 16.731 1.00 87.38 87 LYS A CA 1
ATOM 674 C C . LYS A 1 87 ? -20.533 -4.342 15.223 1.00 87.38 87 LYS A C 1
ATOM 676 O O . LYS A 1 87 ? -19.807 -5.006 14.481 1.00 87.38 87 LYS A O 1
ATOM 681 N N . TYR A 1 88 ? -21.269 -3.329 14.764 1.00 90.94 88 TYR A N 1
ATOM 682 C CA . TYR A 1 88 ? -21.261 -2.936 13.350 1.00 90.94 88 TYR A CA 1
ATOM 683 C C . TYR A 1 88 ? -19.946 -2.279 12.914 1.00 90.94 88 TYR A C 1
ATOM 685 O O . TYR A 1 88 ? -19.470 -2.563 11.819 1.00 90.94 88 TYR A O 1
ATOM 693 N N . SER A 1 89 ? -19.314 -1.488 13.781 1.00 91.44 89 SER A N 1
ATOM 694 C CA . SER A 1 89 ? -17.985 -0.906 13.542 1.00 91.44 89 SER A CA 1
ATOM 695 C C . SER A 1 89 ? -16.935 -1.998 13.308 1.00 91.44 89 SER A C 1
ATOM 697 O O . SER A 1 89 ? -16.167 -1.957 12.347 1.00 91.44 89 SER A O 1
ATOM 699 N N . LYS A 1 90 ? -16.955 -3.049 14.140 1.00 91.19 90 LYS A N 1
ATOM 700 C CA . LYS A 1 90 ? -16.126 -4.248 13.958 1.00 91.19 90 LYS A CA 1
ATOM 701 C C . LYS A 1 90 ? -16.439 -4.958 12.638 1.00 91.19 90 LYS A C 1
ATOM 703 O O . LYS A 1 90 ? -15.514 -5.372 11.943 1.00 91.19 90 LYS A O 1
ATOM 708 N N . LYS A 1 91 ? -17.721 -5.111 12.284 1.00 92.81 91 LYS A N 1
ATOM 709 C CA . LYS A 1 91 ? -18.132 -5.743 11.019 1.00 92.81 91 LYS A CA 1
ATOM 710 C C . LYS A 1 91 ? -17.605 -4.967 9.810 1.00 92.81 91 LYS A C 1
ATOM 712 O O . LYS A 1 91 ? -17.041 -5.582 8.912 1.00 92.81 91 LYS A O 1
ATOM 717 N N . LEU A 1 92 ? -17.727 -3.639 9.822 1.00 93.94 92 LEU A N 1
ATOM 718 C CA . LEU A 1 92 ? -17.181 -2.761 8.787 1.00 93.94 92 LEU A CA 1
ATOM 719 C C . LEU A 1 92 ? -15.664 -2.946 8.651 1.00 93.94 92 LEU A C 1
ATOM 721 O O . LEU A 1 92 ? -15.163 -3.140 7.548 1.00 93.94 92 LEU A O 1
ATOM 725 N N . MET A 1 93 ? -14.950 -2.969 9.778 1.00 94.44 93 MET A N 1
ATOM 726 C CA . MET A 1 93 ? -13.505 -3.191 9.803 1.00 94.44 93 MET A CA 1
ATOM 727 C C . MET A 1 93 ? -13.100 -4.563 9.231 1.00 94.44 93 MET A C 1
ATOM 729 O O . MET A 1 93 ? -12.122 -4.644 8.492 1.00 94.44 93 MET A O 1
ATOM 733 N N . LYS A 1 94 ? -13.844 -5.639 9.538 1.00 93.94 94 LYS A N 1
ATOM 734 C CA . LYS A 1 94 ? -13.598 -6.982 8.973 1.00 93.94 94 LYS A CA 1
ATOM 735 C C . LYS A 1 94 ? -13.804 -7.007 7.456 1.00 93.94 94 LYS A C 1
ATOM 737 O O . LYS A 1 94 ? -12.942 -7.503 6.741 1.00 93.94 94 LYS A O 1
ATOM 742 N N . VAL A 1 95 ? -14.903 -6.425 6.972 1.00 95.75 95 VAL A N 1
ATOM 743 C CA . VAL A 1 95 ? -15.193 -6.346 5.530 1.00 95.75 95 VAL A CA 1
ATOM 744 C C . VAL A 1 95 ? -14.094 -5.584 4.792 1.00 95.75 95 VAL A C 1
ATOM 746 O O . VAL A 1 95 ? -13.638 -6.029 3.741 1.00 95.75 95 VAL A O 1
ATOM 749 N N . ASP A 1 96 ? -13.635 -4.463 5.349 1.00 95.38 96 ASP A N 1
ATOM 750 C CA . ASP A 1 96 ? -12.558 -3.691 4.736 1.00 95.38 96 ASP A CA 1
ATOM 751 C C . ASP A 1 96 ? -11.225 -4.459 4.758 1.00 95.38 96 ASP A C 1
ATOM 753 O O . ASP A 1 96 ? -10.506 -4.480 3.761 1.00 95.38 96 ASP A O 1
ATOM 757 N N . LEU A 1 97 ? -10.908 -5.181 5.839 1.00 96.81 97 LEU A N 1
ATOM 758 C CA . LEU A 1 97 ? -9.732 -6.058 5.875 1.00 96.81 97 LEU A CA 1
ATOM 759 C C . LEU A 1 97 ? -9.769 -7.107 4.753 1.00 96.81 97 LEU A C 1
ATOM 761 O O . LEU A 1 97 ? -8.778 -7.271 4.039 1.00 96.81 97 LEU A O 1
ATOM 765 N N . ASP A 1 98 ? -10.895 -7.794 4.575 1.00 96.88 98 ASP A N 1
ATOM 766 C CA . ASP A 1 98 ? -11.028 -8.819 3.539 1.00 96.88 98 ASP A CA 1
ATOM 767 C C . ASP A 1 98 ? -10.955 -8.211 2.131 1.00 96.88 98 ASP A C 1
ATOM 769 O O . ASP A 1 98 ? -10.278 -8.755 1.255 1.00 96.88 98 ASP A O 1
ATOM 773 N N . HIS A 1 99 ? -11.542 -7.026 1.924 1.00 97.00 99 HIS A N 1
ATOM 774 C CA . HIS A 1 99 ? -11.389 -6.281 0.674 1.00 97.00 99 HIS A CA 1
ATOM 775 C C . HIS A 1 99 ? -9.917 -5.968 0.372 1.00 97.00 99 HIS A C 1
ATOM 777 O O . HIS A 1 99 ? -9.441 -6.221 -0.736 1.00 97.00 99 HIS A O 1
ATOM 783 N N . ASN A 1 100 ? -9.176 -5.453 1.356 1.00 97.38 100 ASN A N 1
ATOM 784 C CA . ASN A 1 100 ? -7.767 -5.102 1.184 1.00 97.38 100 ASN A CA 1
ATOM 785 C C . ASN A 1 100 ? -6.887 -6.341 0.941 1.00 97.38 100 ASN A C 1
ATOM 787 O O . ASN A 1 100 ? -5.951 -6.264 0.148 1.00 97.38 100 ASN A O 1
ATOM 791 N N . ARG A 1 101 ? -7.204 -7.500 1.539 1.00 97.88 101 ARG A N 1
ATOM 792 C CA . ARG A 1 101 ? -6.528 -8.778 1.234 1.00 97.88 101 ARG A CA 1
ATOM 793 C C . ARG A 1 101 ? -6.723 -9.192 -0.224 1.00 97.88 101 ARG A C 1
ATOM 795 O O . ARG A 1 101 ? -5.745 -9.479 -0.908 1.00 97.88 101 ARG A O 1
ATOM 802 N N . LEU A 1 102 ? -7.959 -9.142 -0.724 1.00 97.81 102 LEU A N 1
ATOM 803 C CA . LEU A 1 102 ? -8.257 -9.460 -2.124 1.00 97.81 102 LEU A CA 1
ATOM 804 C C . LEU A 1 102 ? -7.559 -8.494 -3.092 1.00 97.81 102 LEU A C 1
ATOM 806 O O . LEU A 1 102 ? -7.003 -8.914 -4.108 1.00 97.81 102 LEU A O 1
ATOM 810 N N . ARG A 1 103 ? -7.559 -7.193 -2.778 1.00 97.56 103 ARG A N 1
ATOM 811 C CA . ARG A 1 103 ? -6.872 -6.181 -3.593 1.00 97.56 103 ARG A CA 1
ATOM 812 C C . ARG A 1 103 ? -5.363 -6.365 -3.596 1.00 97.56 103 ARG A C 1
ATOM 814 O O . ARG A 1 103 ? -4.770 -6.298 -4.670 1.00 97.56 103 ARG A O 1
ATOM 821 N N . LYS A 1 104 ? -4.763 -6.669 -2.444 1.00 97.69 104 LYS A N 1
ATOM 822 C CA . LYS A 1 104 ? -3.343 -7.012 -2.333 1.00 97.69 104 LYS A CA 1
ATOM 823 C C . LYS A 1 104 ? -2.976 -8.134 -3.311 1.00 97.69 104 LYS A C 1
ATOM 825 O O . LYS A 1 104 ? -2.112 -7.934 -4.160 1.00 97.69 104 LYS A O 1
ATOM 830 N N . GLU A 1 105 ? -3.680 -9.266 -3.254 1.00 97.75 105 GLU A N 1
ATOM 831 C CA . GLU A 1 105 ? -3.424 -10.408 -4.147 1.00 97.75 105 GLU A CA 1
ATOM 832 C C . GLU A 1 105 ? -3.614 -10.051 -5.629 1.00 97.75 105 GLU A C 1
ATOM 834 O O . GLU A 1 105 ? -2.875 -10.511 -6.505 1.00 97.75 105 GLU A O 1
ATOM 839 N N . GLN A 1 106 ? -4.618 -9.226 -5.939 1.00 97.44 106 GLN A N 1
ATOM 840 C CA . GLN A 1 106 ? -4.860 -8.759 -7.301 1.00 97.44 106 GLN A CA 1
ATOM 841 C C . GLN A 1 106 ? -3.694 -7.906 -7.820 1.00 97.44 106 GLN A C 1
ATOM 843 O O . GLN A 1 106 ? -3.276 -8.074 -8.970 1.00 97.44 106 GLN A O 1
ATOM 848 N N . VAL A 1 107 ? -3.168 -7.002 -6.992 1.00 97.19 107 VAL A N 1
ATOM 849 C CA . VAL A 1 107 ? -2.030 -6.147 -7.346 1.00 97.19 107 VAL A CA 1
ATOM 850 C C . VAL A 1 107 ? -0.750 -6.969 -7.497 1.00 97.19 107 VAL A C 1
ATOM 852 O O . VAL A 1 107 ? -0.040 -6.771 -8.481 1.00 97.19 107 VAL A O 1
ATOM 855 N N . GLU A 1 108 ? -0.493 -7.945 -6.622 1.00 97.00 108 GLU A N 1
ATOM 856 C CA . GLU A 1 108 ? 0.646 -8.874 -6.747 1.00 97.00 108 GLU A CA 1
ATOM 857 C C . GLU A 1 108 ? 0.617 -9.614 -8.094 1.00 97.00 108 GLU A C 1
ATOM 859 O O . GLU A 1 108 ? 1.576 -9.559 -8.868 1.00 97.00 108 GLU A O 1
ATOM 864 N N . LYS A 1 109 ? -0.533 -10.195 -8.460 1.00 97.56 109 LYS A N 1
ATOM 865 C CA . LYS A 1 109 ? -0.717 -10.853 -9.767 1.00 97.56 109 LYS A CA 1
ATOM 866 C C . LYS A 1 109 ? -0.530 -9.885 -10.940 1.00 97.56 109 LYS A C 1
ATOM 868 O O . LYS A 1 109 ? -0.005 -10.264 -11.991 1.00 97.56 109 LYS A O 1
ATOM 873 N N . ASN A 1 110 ? -0.971 -8.634 -10.803 1.00 96.00 110 ASN A N 1
ATOM 874 C CA . ASN A 1 110 ? -0.784 -7.617 -11.838 1.00 96.00 110 ASN A CA 1
ATOM 875 C C . ASN A 1 110 ? 0.691 -7.228 -11.999 1.00 96.00 110 ASN A C 1
ATOM 877 O O . ASN A 1 110 ? 1.149 -7.100 -13.137 1.00 96.00 110 ASN A O 1
ATOM 881 N N . LEU A 1 111 ? 1.437 -7.102 -10.899 1.00 96.75 111 LEU A N 1
ATOM 882 C CA . LEU A 1 111 ? 2.878 -6.847 -10.905 1.00 96.75 111 LEU A CA 1
ATOM 883 C C . LEU A 1 111 ? 3.640 -7.970 -11.606 1.00 96.75 111 LEU A C 1
ATOM 885 O O . LEU A 1 111 ? 4.448 -7.693 -12.492 1.00 96.75 111 LEU A O 1
ATOM 889 N N . GLU A 1 112 ? 3.338 -9.231 -11.294 1.00 96.06 112 GLU A N 1
ATOM 890 C CA . GLU A 1 112 ? 3.950 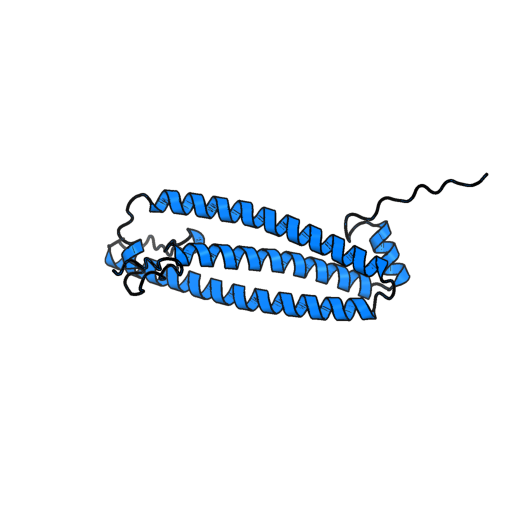-10.390 -11.954 1.00 96.06 112 GLU A CA 1
ATOM 891 C C . GLU A 1 112 ? 3.692 -10.392 -13.466 1.00 96.06 112 GLU A C 1
ATOM 893 O O . GLU A 1 112 ? 4.618 -10.513 -14.278 1.00 96.06 112 GLU A O 1
ATOM 898 N N . ARG A 1 113 ? 2.430 -10.195 -13.868 1.00 95.88 113 ARG A N 1
ATOM 899 C CA . ARG A 1 113 ? 2.037 -10.118 -15.284 1.00 95.88 113 ARG A CA 1
ATOM 900 C C . ARG A 1 113 ? 2.728 -8.962 -15.997 1.00 95.88 113 ARG A C 1
ATOM 902 O O . ARG A 1 113 ? 3.120 -9.100 -17.158 1.00 95.88 113 ARG A O 1
ATOM 909 N N . LEU A 1 114 ? 2.866 -7.820 -15.332 1.00 95.31 114 LEU A N 1
ATOM 910 C CA . LEU A 1 114 ? 3.497 -6.640 -15.906 1.00 95.31 114 LEU A CA 1
ATOM 911 C C . LEU A 1 114 ? 5.013 -6.809 -16.016 1.00 95.31 114 LEU A C 1
ATOM 913 O O . LEU A 1 114 ? 5.567 -6.493 -17.065 1.00 95.31 114 LEU A O 1
ATOM 917 N N . MET A 1 115 ? 5.661 -7.415 -15.021 1.00 95.19 115 MET A N 1
ATOM 918 C CA . MET A 1 115 ? 7.068 -7.812 -15.081 1.00 95.19 115 MET A CA 1
ATOM 919 C C . MET A 1 115 ? 7.321 -8.780 -16.243 1.00 95.19 115 MET A C 1
ATOM 921 O O . MET A 1 115 ? 8.274 -8.613 -17.006 1.00 95.19 115 MET A O 1
ATOM 925 N N . TYR A 1 116 ? 6.441 -9.764 -16.444 1.00 95.00 116 TYR A N 1
ATOM 926 C CA . TYR A 1 116 ? 6.526 -10.670 -17.590 1.00 95.00 116 TYR A CA 1
ATOM 927 C C . TYR A 1 116 ? 6.384 -9.933 -18.932 1.00 95.00 116 TYR A C 1
ATOM 929 O O . TYR A 1 116 ? 7.153 -10.185 -19.860 1.00 95.00 116 TYR A O 1
ATOM 937 N N . LYS A 1 117 ? 5.454 -8.974 -19.041 1.00 94.06 117 LYS A N 1
ATOM 938 C CA . LYS A 1 117 ? 5.331 -8.111 -20.232 1.00 94.06 117 LYS A CA 1
ATOM 939 C C . LYS A 1 117 ? 6.579 -7.252 -20.443 1.00 94.06 117 LYS A C 1
ATOM 941 O O . LYS A 1 117 ? 7.067 -7.159 -21.565 1.00 94.06 117 LYS A O 1
ATOM 946 N N . MET A 1 118 ? 7.128 -6.668 -19.381 1.00 94.44 118 MET A N 1
ATOM 947 C CA . MET A 1 118 ? 8.342 -5.856 -19.449 1.00 94.44 118 MET A CA 1
ATOM 948 C C . MET A 1 118 ? 9.547 -6.670 -19.911 1.00 94.44 118 MET A C 1
ATOM 950 O O . MET A 1 118 ? 10.281 -6.184 -20.760 1.00 94.44 118 MET A O 1
ATOM 954 N N . LYS A 1 119 ? 9.703 -7.924 -19.465 1.00 94.94 119 LYS A N 1
ATOM 955 C CA . LYS A 1 119 ? 10.747 -8.842 -19.962 1.00 94.94 119 LYS A CA 1
ATOM 956 C C . LYS A 1 119 ? 10.683 -9.076 -21.477 1.00 94.94 119 LYS A C 1
ATOM 958 O O . LYS A 1 119 ? 11.713 -9.319 -22.093 1.00 94.94 119 LYS A O 1
ATOM 963 N N . LYS A 1 120 ? 9.491 -9.014 -22.084 1.00 94.00 120 LYS A N 1
ATOM 964 C CA . LYS A 1 120 ? 9.318 -9.162 -23.541 1.00 94.00 120 LYS A CA 1
ATOM 965 C C . LYS A 1 120 ? 9.650 -7.889 -24.317 1.00 94.00 120 LYS A C 1
ATOM 967 O O . LYS A 1 120 ? 10.110 -7.973 -25.450 1.00 94.00 120 LYS A O 1
ATOM 972 N N . ILE A 1 121 ? 9.379 -6.726 -23.726 1.00 93.50 121 ILE A N 1
ATOM 973 C CA . ILE A 1 121 ? 9.547 -5.421 -24.380 1.00 93.50 121 ILE A CA 1
ATOM 974 C C . ILE A 1 121 ? 10.979 -4.899 -24.187 1.00 93.50 121 ILE A C 1
ATOM 976 O O . ILE A 1 121 ? 11.612 -4.431 -25.130 1.00 93.50 121 ILE A O 1
ATOM 980 N N . ILE A 1 122 ? 11.499 -4.997 -22.965 1.00 92.62 122 ILE A N 1
ATOM 981 C CA . ILE A 1 122 ? 12.803 -4.480 -22.554 1.00 92.62 122 ILE A CA 1
ATOM 982 C C . ILE A 1 122 ? 13.817 -5.613 -22.666 1.00 92.62 122 ILE A C 1
ATOM 984 O O . ILE A 1 122 ? 13.950 -6.447 -21.771 1.00 92.62 122 ILE A O 1
ATOM 988 N N . LYS A 1 123 ? 14.525 -5.648 -23.798 1.00 88.44 123 LYS A N 1
ATOM 989 C CA . LYS A 1 123 ? 15.489 -6.714 -24.108 1.00 88.44 123 LYS A CA 1
ATOM 990 C C . LYS A 1 123 ? 16.788 -6.599 -23.304 1.00 88.44 123 LYS A C 1
ATOM 992 O O . LYS A 1 123 ? 17.430 -7.614 -23.044 1.00 88.44 123 LYS A O 1
ATOM 997 N N . CYS A 1 124 ? 17.182 -5.389 -22.898 1.00 91.94 124 CYS A N 1
ATOM 998 C CA . CYS A 1 124 ? 18.363 -5.204 -22.058 1.00 91.94 124 CYS A CA 1
ATOM 999 C C . CYS A 1 124 ? 18.068 -5.609 -20.614 1.00 91.94 124 CYS A C 1
ATOM 1001 O O . CYS A 1 124 ? 17.219 -5.024 -19.935 1.00 91.94 124 CYS A O 1
ATOM 1003 N N . ARG A 1 125 ? 18.821 -6.597 -20.127 1.00 91.12 125 ARG A N 1
ATOM 1004 C CA . ARG A 1 125 ? 18.696 -7.102 -18.759 1.00 91.12 125 ARG A CA 1
ATOM 1005 C C . ARG A 1 125 ? 19.021 -6.035 -17.713 1.00 91.12 125 ARG A C 1
ATOM 1007 O O . ARG A 1 125 ? 18.390 -6.030 -16.659 1.00 91.12 125 ARG A O 1
ATOM 1014 N N . ASP A 1 126 ? 19.972 -5.150 -17.991 1.00 91.69 126 ASP A N 1
ATOM 1015 C CA . ASP A 1 126 ? 20.420 -4.150 -17.020 1.00 91.69 126 ASP A CA 1
ATOM 1016 C C . ASP A 1 126 ? 19.406 -3.018 -16.855 1.00 91.69 126 ASP A C 1
ATOM 1018 O O . ASP A 1 126 ? 19.115 -2.635 -15.725 1.00 91.69 126 ASP A O 1
ATOM 1022 N N . ASP A 1 127 ? 18.768 -2.571 -17.941 1.00 92.44 127 ASP A N 1
ATOM 1023 C CA . ASP A 1 127 ? 17.651 -1.621 -17.855 1.00 92.44 127 ASP A CA 1
ATOM 1024 C C . ASP A 1 127 ? 16.477 -2.216 -17.067 1.00 92.44 127 ASP A C 1
ATOM 1026 O O . ASP A 1 127 ? 15.889 -1.544 -16.221 1.00 92.44 127 ASP A O 1
ATOM 1030 N N . LEU A 1 128 ? 16.158 -3.496 -17.291 1.00 94.25 128 LEU A N 1
ATOM 1031 C CA . LEU A 1 128 ? 15.092 -4.171 -16.554 1.00 94.25 128 LEU A CA 1
ATOM 1032 C C . LEU A 1 128 ? 15.410 -4.288 -15.053 1.00 94.25 128 LEU A C 1
ATOM 1034 O O . LEU A 1 128 ? 14.545 -4.012 -14.220 1.00 94.25 128 LEU A O 1
ATOM 1038 N N . LYS A 1 129 ? 16.644 -4.676 -14.700 1.00 94.00 129 LYS A N 1
ATOM 1039 C CA . LYS A 1 129 ? 17.110 -4.722 -13.303 1.00 94.00 129 LYS A CA 1
ATOM 1040 C C . LYS A 1 129 ? 17.052 -3.346 -12.650 1.00 94.00 129 LYS A C 1
ATOM 1042 O O . LYS A 1 129 ? 16.641 -3.241 -11.500 1.00 94.00 129 LYS A O 1
ATOM 1047 N N . LEU A 1 130 ? 17.450 -2.309 -13.378 1.00 93.81 130 LEU A N 1
ATOM 1048 C CA . LEU A 1 130 ? 17.459 -0.937 -12.893 1.00 93.81 130 LEU A CA 1
ATOM 1049 C C . LEU A 1 130 ? 16.041 -0.433 -12.613 1.00 93.81 130 LEU A C 1
ATOM 1051 O O . LEU A 1 130 ? 15.792 0.074 -11.524 1.00 93.81 130 LEU A O 1
ATOM 1055 N N . ILE A 1 131 ? 15.094 -0.658 -13.532 1.00 94.50 131 ILE A N 1
ATOM 1056 C CA . ILE A 1 131 ? 13.676 -0.337 -13.305 1.00 94.50 131 ILE A CA 1
ATOM 1057 C C . ILE A 1 131 ? 13.155 -1.069 -12.069 1.00 94.50 131 ILE A C 1
ATOM 1059 O O . ILE A 1 131 ? 12.549 -0.448 -11.198 1.00 94.50 131 ILE A O 1
ATOM 1063 N N . HIS A 1 132 ? 13.405 -2.377 -11.977 1.00 95.12 132 HIS A N 1
ATOM 1064 C CA . HIS A 1 132 ? 12.957 -3.175 -10.840 1.00 95.12 132 HIS A CA 1
ATOM 1065 C C . HIS A 1 132 ? 13.552 -2.673 -9.517 1.00 95.12 132 HIS A C 1
ATOM 1067 O O . HIS A 1 132 ? 12.821 -2.547 -8.541 1.00 95.12 132 HIS A O 1
ATOM 1073 N N . SER A 1 133 ? 14.841 -2.325 -9.504 1.00 95.69 133 SER A N 1
ATOM 1074 C CA . SER A 1 133 ? 15.540 -1.774 -8.339 1.00 95.69 133 SER A CA 1
ATOM 1075 C C . SER A 1 133 ? 14.948 -0.437 -7.884 1.00 95.69 133 SER A C 1
ATOM 1077 O O . SER A 1 133 ? 14.641 -0.281 -6.704 1.00 95.69 133 SER A O 1
ATOM 1079 N N . ILE A 1 134 ? 14.711 0.497 -8.817 1.00 95.38 134 ILE A N 1
ATOM 1080 C CA . ILE A 1 134 ? 14.071 1.790 -8.523 1.00 95.38 134 ILE A CA 1
ATOM 1081 C C . ILE A 1 134 ? 12.688 1.558 -7.905 1.00 95.38 134 ILE A C 1
ATOM 1083 O O . ILE A 1 134 ? 12.408 2.051 -6.816 1.00 95.38 134 ILE A O 1
ATOM 1087 N N . CYS A 1 135 ? 11.852 0.738 -8.548 1.00 95.81 135 CYS A N 1
ATOM 1088 C CA . CYS A 1 135 ? 10.492 0.476 -8.073 1.00 95.81 135 CYS A CA 1
ATOM 1089 C C . CYS A 1 135 ? 10.471 -0.230 -6.715 1.00 95.81 135 CYS A C 1
ATOM 1091 O O . CYS A 1 135 ? 9.655 0.105 -5.863 1.00 95.81 135 CYS A O 1
ATOM 1093 N N . HIS A 1 136 ? 11.364 -1.198 -6.497 1.00 95.81 136 HIS A N 1
ATOM 1094 C CA . HIS A 1 136 ? 11.454 -1.911 -5.227 1.00 95.81 136 HIS A CA 1
ATOM 1095 C C . HIS A 1 136 ? 11.908 -0.986 -4.091 1.00 95.81 136 HIS A C 1
ATOM 1097 O O . HIS A 1 136 ? 11.317 -0.998 -3.015 1.00 95.81 136 HIS A O 1
ATOM 1103 N N . ARG A 1 137 ? 12.905 -0.129 -4.334 1.00 96.81 137 ARG A N 1
ATOM 1104 C CA . ARG A 1 137 ? 13.360 0.855 -3.345 1.00 96.81 137 ARG A CA 1
ATOM 1105 C C . ARG A 1 137 ? 12.259 1.856 -2.987 1.00 96.81 137 ARG A C 1
ATOM 1107 O O . ARG A 1 137 ? 12.108 2.201 -1.814 1.00 96.81 137 ARG A O 1
ATOM 1114 N N . ASP A 1 138 ? 11.499 2.322 -3.971 1.00 96.62 138 ASP A N 1
ATOM 1115 C CA . ASP A 1 138 ? 10.420 3.284 -3.740 1.00 96.62 138 ASP A CA 1
ATOM 1116 C C . ASP A 1 138 ? 9.245 2.627 -2.997 1.00 96.62 138 ASP A C 1
ATOM 1118 O O . ASP A 1 138 ? 8.738 3.203 -2.036 1.00 96.62 138 ASP A O 1
ATOM 1122 N N . HIS A 1 139 ? 8.897 1.383 -3.349 1.00 96.75 139 HIS A N 1
ATOM 1123 C CA . HIS A 1 139 ? 7.951 0.552 -2.597 1.00 96.75 139 HIS A CA 1
ATOM 1124 C C . HIS A 1 139 ? 8.353 0.415 -1.122 1.00 96.75 139 HIS A C 1
ATOM 1126 O O . HIS A 1 139 ? 7.549 0.687 -0.235 1.00 96.75 139 HIS A O 1
ATOM 1132 N N . GLU A 1 140 ? 9.605 0.040 -0.845 1.00 97.44 140 GLU A N 1
ATOM 1133 C CA . GLU A 1 140 ? 10.121 -0.108 0.522 1.00 97.44 140 GLU A CA 1
ATOM 1134 C C . GLU A 1 140 ? 10.094 1.213 1.297 1.00 97.44 140 GLU A C 1
ATOM 1136 O O . GLU A 1 140 ? 9.763 1.251 2.486 1.00 97.44 140 GLU A O 1
ATOM 1141 N N . THR A 1 141 ? 10.440 2.313 0.626 1.00 97.56 141 THR A N 1
ATOM 1142 C CA . THR A 1 141 ? 10.381 3.661 1.203 1.00 97.56 141 THR A CA 1
ATOM 1143 C C . THR A 1 141 ? 8.958 4.022 1.612 1.00 97.56 141 THR A C 1
ATOM 1145 O O . THR A 1 141 ? 8.733 4.425 2.758 1.00 97.56 141 THR A O 1
ATOM 1148 N N . GLU A 1 142 ? 7.995 3.846 0.707 1.00 97.56 142 GLU A N 1
ATOM 1149 C CA . GLU A 1 142 ? 6.598 4.182 0.975 1.00 97.56 142 GLU A CA 1
ATOM 1150 C C . GLU A 1 142 ? 5.999 3.256 2.037 1.00 97.56 142 GLU A C 1
ATOM 1152 O O . GLU A 1 142 ? 5.376 3.731 2.985 1.00 97.56 142 GLU A O 1
ATOM 1157 N N . LEU A 1 143 ? 6.281 1.951 1.977 1.00 97.94 143 LEU A N 1
ATOM 1158 C CA . LEU A 1 143 ? 5.829 0.994 2.983 1.00 97.94 143 LEU A CA 1
ATOM 1159 C C . LEU A 1 143 ? 6.330 1.371 4.382 1.00 97.94 143 LEU A C 1
ATOM 1161 O O . LEU A 1 143 ? 5.555 1.376 5.337 1.00 97.94 143 LEU A O 1
ATOM 1165 N N . LYS A 1 144 ? 7.608 1.743 4.529 1.00 98.06 144 LYS A N 1
ATOM 1166 C CA . LYS A 1 144 ? 8.162 2.193 5.819 1.00 98.06 144 LYS A CA 1
ATOM 1167 C C . LYS A 1 144 ? 7.499 3.474 6.315 1.00 98.06 144 LYS A C 1
ATOM 1169 O O . LYS A 1 144 ? 7.233 3.599 7.514 1.00 98.06 144 LYS A O 1
ATOM 1174 N N . LYS A 1 145 ? 7.228 4.421 5.415 1.00 98.19 145 LYS A N 1
ATOM 1175 C CA . LYS A 1 145 ? 6.517 5.666 5.731 1.00 98.19 145 LYS A 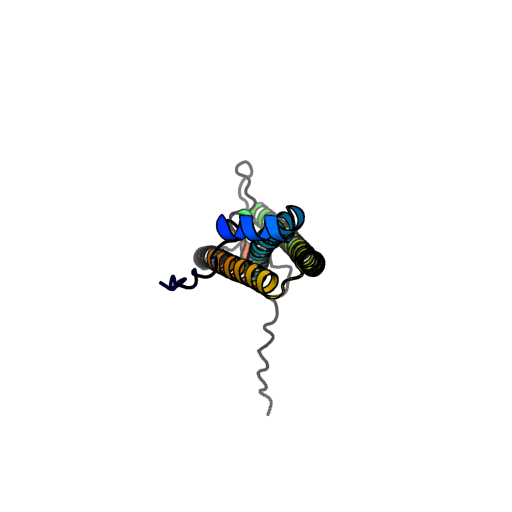CA 1
ATOM 1176 C C . LYS A 1 145 ? 5.103 5.376 6.240 1.00 98.19 145 LYS A C 1
ATOM 1178 O O . LYS A 1 145 ? 4.753 5.852 7.321 1.00 98.19 145 LYS A O 1
ATOM 1183 N N . LEU A 1 146 ? 4.339 4.549 5.529 1.00 98.00 146 LEU A N 1
ATOM 1184 C CA . LEU A 1 146 ? 2.988 4.138 5.920 1.00 98.00 146 LEU A CA 1
ATOM 1185 C C . LEU A 1 146 ? 2.993 3.387 7.256 1.00 98.00 146 LEU A C 1
ATOM 1187 O O . LEU A 1 146 ? 2.293 3.779 8.189 1.00 98.00 146 LEU A O 1
ATOM 1191 N N . GLN A 1 147 ? 3.887 2.409 7.416 1.00 97.00 147 GLN A N 1
ATOM 1192 C CA . GLN A 1 147 ? 4.032 1.658 8.664 1.00 97.00 147 GLN A CA 1
ATOM 1193 C C . GLN A 1 147 ? 4.370 2.545 9.859 1.00 97.00 147 GLN A C 1
ATOM 1195 O O . GLN A 1 147 ? 3.924 2.272 10.974 1.00 97.00 147 GLN A O 1
ATOM 1200 N N . LYS A 1 148 ? 5.167 3.602 9.673 1.00 97.62 148 LYS A N 1
ATOM 1201 C CA . LYS A 1 148 ? 5.466 4.559 10.745 1.00 97.62 148 LYS A CA 1
ATOM 1202 C C . LYS A 1 148 ? 4.196 5.275 11.209 1.00 97.62 148 LYS A C 1
ATOM 1204 O O . LYS A 1 148 ? 3.991 5.400 12.418 1.00 97.62 148 LYS A O 1
ATOM 1209 N N . ILE A 1 149 ? 3.353 5.703 10.270 1.00 96.19 149 ILE A N 1
ATOM 1210 C CA . ILE A 1 149 ? 2.076 6.371 10.548 1.00 96.19 149 ILE A CA 1
ATOM 1211 C C . ILE A 1 149 ? 1.111 5.391 11.227 1.00 96.19 149 ILE A C 1
ATOM 1213 O O . ILE A 1 149 ? 0.652 5.660 12.337 1.00 96.19 149 ILE A O 1
ATOM 1217 N N . SER A 1 150 ? 0.889 4.213 10.638 1.00 94.50 150 SER A N 1
ATOM 1218 C CA . SER A 1 150 ? -0.053 3.213 11.158 1.00 94.50 150 SER A CA 1
ATOM 1219 C C . SER A 1 150 ? 0.356 2.683 12.538 1.00 94.50 150 SER A C 1
ATOM 1221 O O . SER A 1 150 ? -0.485 2.456 13.407 1.00 94.50 150 SER A O 1
ATOM 1223 N N . ARG A 1 151 ? 1.664 2.538 12.810 1.00 94.56 151 ARG A N 1
ATOM 1224 C CA . ARG A 1 151 ? 2.186 2.190 14.148 1.00 94.56 151 ARG A CA 1
ATOM 1225 C C . ARG A 1 151 ? 1.991 3.313 15.165 1.00 94.56 151 ARG A C 1
ATOM 1227 O O . ARG A 1 151 ? 1.795 3.022 16.345 1.00 94.56 151 ARG A O 1
ATOM 1234 N N . ALA A 1 152 ? 2.093 4.577 14.758 1.00 94.62 152 ALA A N 1
ATOM 1235 C CA . ALA A 1 152 ? 1.803 5.702 15.641 1.00 94.62 152 ALA A CA 1
ATOM 1236 C C . ALA A 1 152 ? 0.312 5.729 16.008 1.00 94.62 152 ALA A C 1
ATOM 1238 O O . ALA A 1 152 ? -0.005 5.744 17.196 1.00 94.62 152 ALA A O 1
ATOM 1239 N N . GLU A 1 153 ? -0.570 5.601 15.015 1.00 92.50 153 GLU A N 1
ATOM 1240 C CA . GLU A 1 153 ? -2.020 5.510 15.218 1.00 92.50 153 GLU A CA 1
ATOM 1241 C C . GLU A 1 153 ? -2.390 4.330 16.129 1.00 92.50 153 GLU A C 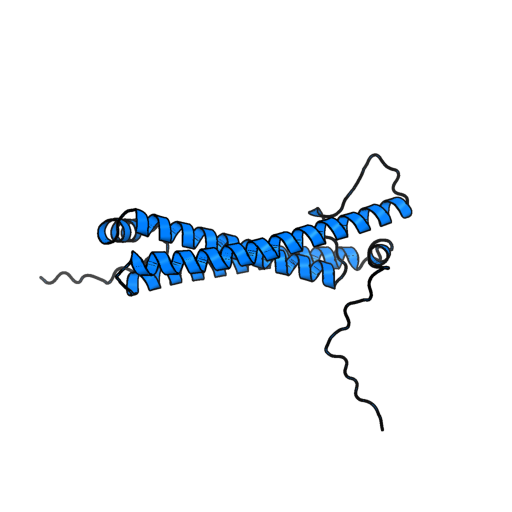1
ATOM 1243 O O . GLU A 1 153 ? -3.124 4.486 17.103 1.00 92.50 153 GLU A O 1
ATOM 1248 N N . PHE A 1 154 ? -1.818 3.149 15.881 1.00 91.81 154 PHE A N 1
ATOM 1249 C CA . PHE A 1 154 ? -2.063 1.967 16.706 1.00 91.81 154 PHE A CA 1
ATOM 1250 C C . PHE A 1 154 ? -1.667 2.176 18.177 1.00 91.81 154 PHE A C 1
ATOM 1252 O O . PHE A 1 154 ? -2.400 1.779 19.084 1.00 91.81 154 PHE A O 1
ATOM 1259 N N . ARG A 1 155 ? -0.525 2.831 18.436 1.00 91.44 155 ARG A N 1
ATOM 1260 C CA . ARG A 1 155 ? -0.093 3.166 19.804 1.00 91.44 155 ARG A CA 1
ATOM 1261 C C . ARG A 1 155 ? -1.031 4.166 20.476 1.00 91.44 155 ARG A C 1
ATOM 1263 O O . ARG A 1 155 ? -1.318 4.013 21.662 1.00 91.44 155 ARG A O 1
ATOM 1270 N N . GLU A 1 156 ? -1.529 5.150 19.733 1.00 90.56 156 GLU A N 1
ATOM 1271 C CA . GLU A 1 156 ? -2.518 6.107 20.237 1.00 90.56 156 GLU A CA 1
ATOM 1272 C C . GLU A 1 156 ? -3.830 5.402 20.621 1.00 90.56 156 GLU A C 1
ATOM 1274 O O . GLU A 1 156 ? -4.368 5.634 21.706 1.00 90.56 156 GLU A O 1
ATOM 1279 N N . LEU A 1 157 ? -4.312 4.483 19.776 1.00 87.88 157 LEU A N 1
ATOM 1280 C CA . LEU A 1 157 ? -5.501 3.673 20.054 1.00 87.88 157 LEU A CA 1
ATOM 1281 C C . LEU A 1 157 ? -5.317 2.809 21.307 1.00 87.88 157 LEU A C 1
ATOM 1283 O O . LEU A 1 157 ? -6.189 2.798 22.174 1.00 87.88 157 LEU A O 1
ATOM 1287 N N . LEU A 1 158 ? -4.169 2.140 21.449 1.00 86.31 158 LEU A N 1
ATOM 1288 C CA . LEU A 1 158 ? -3.850 1.362 22.650 1.00 86.31 158 LEU A CA 1
ATOM 1289 C C . LEU A 1 158 ? -3.890 2.219 23.922 1.00 86.31 158 LEU A C 1
ATOM 1291 O O . LEU A 1 158 ? -4.444 1.793 24.935 1.00 86.31 158 LEU A O 1
ATOM 1295 N N . ALA A 1 159 ? -3.334 3.432 23.881 1.00 85.06 159 ALA A N 1
ATOM 1296 C CA . ALA A 1 159 ? -3.348 4.340 25.025 1.00 85.06 159 ALA A CA 1
ATOM 1297 C C . ALA A 1 159 ? -4.772 4.796 25.398 1.00 85.06 159 ALA A C 1
ATOM 1299 O O . ALA A 1 159 ? -5.088 4.919 26.581 1.00 85.06 159 ALA A O 1
ATOM 1300 N N . GLN A 1 160 ? -5.645 5.005 24.407 1.00 78.62 160 GLN A N 1
ATOM 1301 C CA . GLN A 1 160 ? -7.047 5.377 24.634 1.00 78.62 160 GLN A CA 1
ATOM 1302 C C . GLN A 1 160 ? -7.857 4.239 25.265 1.00 78.62 160 GLN A C 1
ATOM 1304 O O . GLN A 1 160 ? -8.659 4.492 26.161 1.00 78.62 160 GLN A O 1
ATOM 1309 N N . TYR A 1 161 ? -7.632 2.998 24.831 1.00 69.44 161 TYR A N 1
ATOM 1310 C CA . TYR A 1 161 ? -8.383 1.821 25.284 1.00 69.44 161 TYR A CA 1
ATOM 1311 C C . TYR A 1 161 ? -7.861 1.199 26.587 1.00 69.44 161 TYR A C 1
ATOM 1313 O O . TYR A 1 161 ? -8.593 0.462 27.241 1.00 69.44 161 TYR A O 1
ATOM 1321 N N . ARG A 1 162 ? -6.624 1.507 27.011 1.00 58.22 162 ARG A N 1
ATOM 1322 C CA . ARG A 1 162 ? -6.116 1.145 28.352 1.00 58.22 162 ARG A CA 1
ATOM 1323 C C . ARG A 1 162 ? -6.870 1.838 29.491 1.00 58.22 162 ARG A C 1
ATOM 1325 O O . ARG A 1 162 ? -6.790 1.394 30.632 1.00 58.22 162 ARG A O 1
ATOM 1332 N N . LYS A 1 163 ? -7.620 2.902 29.196 1.00 55.41 163 LYS A N 1
ATOM 1333 C CA . LYS A 1 163 ? -8.654 3.428 30.095 1.00 55.41 163 LYS A CA 1
ATOM 1334 C C . LYS A 1 163 ? -9.890 2.538 29.906 1.00 55.41 163 LYS A C 1
ATOM 1336 O O . LYS A 1 163 ? -10.320 2.408 28.766 1.00 55.41 163 LYS A O 1
ATOM 1341 N N . PRO A 1 164 ? -10.451 1.901 30.948 1.00 46.97 164 PRO A N 1
ATOM 1342 C CA . PRO A 1 164 ? -11.444 0.839 30.781 1.00 46.97 164 PRO A CA 1
ATOM 1343 C C . PRO A 1 164 ? -12.687 1.342 30.033 1.00 46.97 164 PRO A C 1
ATOM 1345 O O . PRO A 1 164 ? -13.541 2.024 30.600 1.00 46.97 164 PRO A O 1
ATOM 1348 N N . VAL A 1 165 ? -12.810 0.986 28.752 1.00 54.00 165 VAL A N 1
ATOM 1349 C CA . VAL A 1 165 ? -14.018 1.231 27.958 1.00 54.00 165 VAL A CA 1
ATOM 1350 C C . VAL A 1 165 ? -14.867 -0.035 28.023 1.00 54.00 165 VAL A C 1
ATOM 1352 O O . VAL A 1 165 ? -14.709 -0.941 27.213 1.00 54.00 165 VAL A O 1
ATOM 1355 N N . LYS A 1 166 ? -15.797 -0.093 28.986 1.00 55.50 166 LYS A N 1
ATOM 1356 C CA . LYS A 1 166 ? -16.694 -1.244 29.255 1.00 55.50 166 LYS A CA 1
ATOM 1357 C C . LYS A 1 166 ? -17.397 -1.839 28.016 1.00 55.50 166 LYS A C 1
ATOM 1359 O O . LYS A 1 166 ? -17.878 -2.964 28.065 1.00 55.50 166 LYS A O 1
ATOM 1364 N N . TYR A 1 167 ? -17.490 -1.094 26.915 1.00 53.03 167 TYR A N 1
ATOM 1365 C CA . TYR A 1 167 ? -18.298 -1.435 25.742 1.00 53.03 167 TYR A CA 1
ATOM 1366 C C . TYR A 1 167 ? -17.537 -2.117 24.608 1.00 53.03 167 TYR A C 1
ATOM 1368 O O . TYR A 1 167 ? -18.167 -2.719 23.740 1.00 53.03 167 TYR A O 1
ATOM 1376 N N . THR A 1 168 ? -16.208 -2.034 24.587 1.00 57.22 168 THR A N 1
ATOM 1377 C CA . THR A 1 168 ? -15.430 -2.637 23.502 1.00 57.22 168 THR A CA 1
ATOM 1378 C C . THR A 1 168 ? -15.320 -4.134 23.708 1.00 57.22 168 THR A C 1
ATOM 1380 O O . THR A 1 168 ? -15.606 -4.873 22.778 1.00 57.22 168 THR A O 1
ATOM 1383 N N . ASP A 1 169 ? -15.091 -4.601 24.934 1.00 60.00 169 ASP A N 1
ATOM 1384 C CA . ASP A 1 169 ? -15.083 -6.037 25.246 1.00 60.00 169 ASP A CA 1
ATOM 1385 C C . ASP A 1 169 ? -16.426 -6.722 24.942 1.00 60.00 169 ASP A C 1
ATOM 1387 O O . ASP A 1 169 ? -16.442 -7.831 24.412 1.00 60.00 169 ASP A O 1
ATOM 1391 N N . LEU A 1 170 ? -17.550 -6.024 25.153 1.00 57.03 170 LEU A N 1
ATOM 1392 C CA . LEU A 1 170 ? -18.897 -6.492 24.792 1.00 57.03 170 LEU A CA 1
ATOM 1393 C C . LEU A 1 170 ? -19.130 -6.595 23.273 1.00 57.03 170 LEU A C 1
ATOM 1395 O O . LEU A 1 170 ? -20.001 -7.335 22.827 1.00 57.03 170 LEU A O 1
ATOM 1399 N N . ALA A 1 171 ? -18.374 -5.869 22.447 1.00 57.94 171 ALA A N 1
ATOM 1400 C CA . ALA A 1 171 ? -18.455 -5.997 20.989 1.00 57.94 171 ALA A CA 1
ATOM 1401 C C . ALA A 1 171 ? -17.696 -7.230 20.459 1.00 57.94 171 ALA A C 1
ATOM 1403 O O . ALA A 1 171 ? -17.927 -7.675 19.331 1.00 57.94 171 ALA A O 1
ATOM 1404 N N . PHE A 1 172 ? -16.802 -7.792 21.275 1.00 59.12 172 PHE A N 1
ATOM 1405 C CA . PHE A 1 172 ? -16.053 -9.016 20.996 1.00 59.12 172 PHE A CA 1
ATOM 1406 C C . PHE A 1 172 ? -16.465 -10.173 21.922 1.00 59.12 172 PHE A C 1
ATOM 1408 O O . PHE A 1 172 ? -15.759 -11.176 21.960 1.00 59.12 172 PHE A O 1
ATOM 1415 N N . SER A 1 173 ? -17.578 -10.049 22.657 1.00 63.38 173 SER A N 1
ATOM 1416 C CA . SER A 1 173 ? -18.049 -11.063 23.615 1.00 63.38 173 SER A CA 1
ATOM 1417 C C . SER A 1 173 ? -18.378 -12.401 22.963 1.00 63.38 173 SER A C 1
ATOM 1419 O O . SER A 1 173 ? -18.235 -13.437 23.595 1.00 63.38 173 SER A O 1
ATOM 1421 N N . ASP A 1 174 ? -18.797 -12.365 21.698 1.00 60.66 174 ASP A N 1
ATOM 1422 C CA . ASP A 1 174 ? -19.272 -13.539 20.962 1.00 60.66 174 ASP A CA 1
ATOM 1423 C C . ASP A 1 174 ? -18.114 -14.315 20.291 1.00 60.66 174 ASP A C 1
ATOM 1425 O O . ASP A 1 174 ? -18.348 -15.294 19.592 1.00 60.66 174 ASP A O 1
ATOM 1429 N N . GLU A 1 175 ? -16.860 -13.873 20.463 1.00 57.09 175 GLU A N 1
ATOM 1430 C CA . GLU A 1 175 ? -15.666 -14.521 19.908 1.00 57.09 175 GLU A CA 1
ATOM 1431 C C . GLU A 1 175 ? -14.681 -14.866 21.034 1.00 57.09 175 GLU A C 1
ATOM 1433 O O . GLU A 1 175 ? -14.314 -14.005 21.846 1.00 57.09 175 GLU A O 1
ATOM 1438 N N . GLU A 1 176 ? -14.208 -16.117 21.070 1.00 52.12 176 GLU A N 1
ATOM 1439 C CA . GLU A 1 176 ? -13.076 -16.503 21.917 1.00 52.12 176 GLU A CA 1
ATOM 1440 C C . GLU A 1 176 ? -11.858 -15.619 21.595 1.00 52.12 176 GLU A C 1
ATOM 1442 O O . GLU A 1 176 ? -11.670 -15.153 20.464 1.00 52.12 176 GLU A O 1
ATOM 1447 N N . ARG A 1 177 ? -11.031 -15.309 22.602 1.00 54.62 177 ARG A N 1
ATOM 1448 C CA . ARG A 1 177 ? -9.740 -14.661 22.326 1.00 54.62 177 ARG A CA 1
ATOM 1449 C C . ARG A 1 177 ? -8.929 -15.602 21.428 1.00 54.62 177 ARG A C 1
ATOM 1451 O O . ARG A 1 177 ? -8.945 -16.803 21.694 1.00 54.62 177 ARG A O 1
ATOM 1458 N N . PRO A 1 178 ? -8.229 -15.092 20.397 1.00 52.53 178 PRO A N 1
ATOM 1459 C CA . PRO A 1 178 ? -7.278 -15.911 19.658 1.00 52.53 178 PRO A CA 1
ATOM 1460 C C . PRO A 1 178 ? -6.335 -16.567 20.670 1.00 52.53 178 PRO A C 1
ATOM 1462 O O . PRO A 1 178 ? -5.750 -15.860 21.489 1.00 52.53 178 PRO A O 1
ATOM 1465 N N . ARG A 1 179 ? -6.263 -17.903 20.678 1.00 46.81 179 ARG A N 1
ATOM 1466 C CA . ARG A 1 179 ? -5.303 -18.617 21.523 1.00 46.81 179 ARG A CA 1
ATOM 1467 C C . ARG A 1 179 ? -3.908 -18.251 21.031 1.00 46.81 179 ARG A C 1
ATOM 1469 O O . ARG A 1 179 ? -3.627 -18.411 19.842 1.00 46.81 179 ARG A O 1
ATOM 1476 N N . ASP A 1 180 ? -3.074 -17.738 21.927 1.00 43.09 180 ASP A N 1
ATOM 1477 C CA . ASP A 1 180 ? -1.654 -17.558 21.649 1.00 43.09 180 ASP A CA 1
ATOM 1478 C C . ASP A 1 180 ? -1.060 -18.934 21.291 1.00 43.09 180 ASP A C 1
ATOM 1480 O O . ASP A 1 180 ? -1.278 -19.891 22.040 1.00 43.09 180 ASP A O 1
ATOM 1484 N N . PRO A 1 181 ? -0.354 -19.084 20.155 1.00 48.69 181 PRO A N 1
ATOM 1485 C CA . PRO A 1 181 ? 0.202 -20.374 19.754 1.00 48.69 181 PRO A CA 1
ATOM 1486 C C . PRO A 1 181 ? 1.395 -20.837 20.609 1.00 48.69 181 PRO A C 1
ATOM 1488 O O . PRO A 1 181 ? 1.825 -21.969 20.440 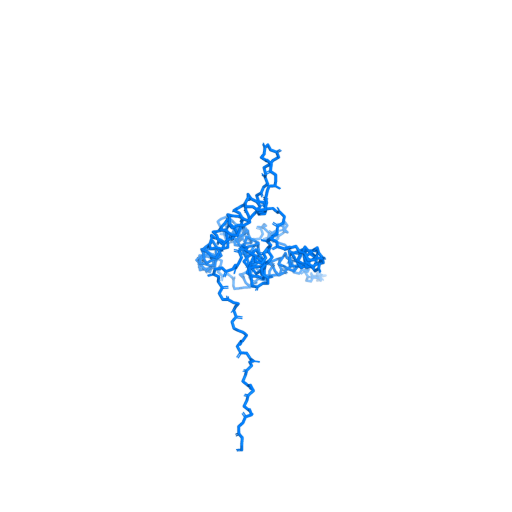1.00 48.69 181 PRO A O 1
ATOM 1491 N N . ASP A 1 182 ? 1.876 -20.030 21.562 1.00 46.19 182 ASP A N 1
ATOM 1492 C CA . ASP A 1 182 ? 3.073 -20.325 22.364 1.00 46.19 182 ASP A CA 1
ATOM 1493 C C . ASP A 1 182 ? 2.795 -20.315 23.877 1.00 46.19 182 ASP A C 1
ATOM 1495 O O . ASP A 1 182 ? 3.436 -19.611 24.656 1.00 46.19 182 ASP A O 1
ATOM 1499 N N . SER A 1 183 ? 1.832 -21.119 24.323 1.00 44.44 183 SER A N 1
ATOM 1500 C CA . SER A 1 183 ? 1.728 -21.490 25.739 1.00 44.44 183 SER A CA 1
ATOM 1501 C C . SER A 1 183 ? 1.572 -23.000 25.872 1.00 44.44 183 SER A C 1
ATOM 1503 O O . SER A 1 183 ? 0.568 -23.519 26.349 1.00 44.44 183 SER A O 1
ATOM 1505 N N . SER A 1 184 ? 2.589 -23.730 25.412 1.00 41.16 184 SER A N 1
ATOM 1506 C CA . SER A 1 184 ? 2.853 -25.078 25.905 1.00 41.16 184 SER A CA 1
ATOM 1507 C C . SER A 1 184 ? 3.695 -24.962 27.175 1.00 41.16 184 SER A C 1
ATOM 1509 O O . SER A 1 184 ? 4.915 -25.106 27.153 1.00 41.16 184 SER A O 1
ATOM 1511 N N . THR A 1 185 ? 3.046 -24.674 28.299 1.00 45.66 185 THR A N 1
ATOM 1512 C CA . THR A 1 185 ? 3.565 -25.118 29.593 1.00 45.66 185 THR A CA 1
ATOM 1513 C C . THR A 1 185 ? 3.371 -26.627 29.650 1.00 45.66 185 THR A C 1
ATOM 1515 O O . THR A 1 185 ? 2.294 -27.112 29.991 1.00 45.66 185 THR A O 1
ATOM 1518 N N . THR A 1 186 ? 4.394 -27.378 29.253 1.00 42.00 186 THR A N 1
ATOM 1519 C CA . THR A 1 186 ? 4.566 -28.747 29.735 1.00 42.00 186 THR A CA 1
ATOM 1520 C C . THR A 1 186 ? 5.095 -28.653 31.159 1.00 42.00 186 THR A C 1
ATOM 1522 O O . THR A 1 186 ? 6.303 -28.616 31.362 1.00 42.00 186 THR A O 1
ATOM 1525 N N . ASP A 1 187 ? 4.178 -28.568 32.116 1.00 45.72 187 ASP A N 1
ATOM 1526 C CA . ASP A 1 187 ? 4.394 -29.106 33.456 1.00 45.72 187 ASP A CA 1
ATOM 1527 C C . ASP A 1 187 ? 3.485 -30.325 33.567 1.00 45.72 187 ASP A C 1
ATOM 1529 O O . ASP A 1 187 ? 2.260 -30.196 33.558 1.00 45.72 187 ASP A O 1
ATOM 1533 N N . SER A 1 188 ? 4.087 -31.510 33.593 1.00 46.72 188 SER A N 1
ATOM 1534 C CA . SER A 1 188 ? 3.502 -32.738 34.134 1.00 46.72 188 SER A CA 1
ATOM 1535 C C . SER A 1 188 ? 4.642 -33.723 34.400 1.00 46.72 188 SER A C 1
ATOM 1537 O O . SER A 1 188 ? 5.215 -34.251 33.448 1.00 46.72 188 SER A O 1
ATOM 1539 N N . ASP A 1 189 ? 4.920 -33.862 35.699 1.00 40.66 189 ASP A N 1
ATOM 1540 C CA . ASP A 1 189 ? 5.487 -34.982 36.473 1.00 40.66 189 ASP A CA 1
ATOM 1541 C C . ASP A 1 189 ? 6.813 -35.650 36.063 1.00 40.66 189 ASP A C 1
ATOM 1543 O O . ASP A 1 189 ? 6.885 -36.348 35.027 1.00 40.66 189 ASP A O 1
#

Secondary structure (DSSP, 8-state):
-----PPPPPPSSTT-HHHHHHHHHHH-HHHHHHHHHHHHHHHHHHHHHHHHHHHHHHHHTT---GGG----TTS---HHHHHHHHHHHHHHHHHHHHHHHHHHHHHHHHHHHHHHHHHHH---HHHHHHHHHHHHHHHHHHHHHHHHHHHHHHHHHHHHHTTT-HHHHHHSTTSPPPPPS--------

Radius of gyration: 24.39 Å; chains: 1; bounding box: 72×49×64 Å

Foldseek 3Di:
DDPPPDPPPQDLALVPVVLVVVQCVPQNPVLSVLLVVLLVLLLLLLVLVLLLVLLVVCVLVLFQFPVLQDDDPPDDPDLVVNLVSLLNSNVVSVVVSVVSVVVNVVSVVVSVVSLVVSVVRPVDPVSSVSSVVSSNVVSVVSSVVSNVVSVVSVVVRVVVVVPPPVRSCSSCVVDDNPPDPPPPPPDDD

Sequence (189 aa):
MAASSQPRPPPSSLDDEAFAKRLRSSYGAAALGAARRYHDFGIQLAEYLDKVAFLSRCINVRLIPKNYKLQNDQVQNTAKVTTVLMKYSKKLMKVDLDHNRLRKEQVEKNLERLMYKMKKIIKCRDDLKLIHSICHRDHETELKKLQKISRAEFRELLAQYRKPVKYTDLAFSDEERPRDPDSSTTDSD

pLDDT: mean 83.88, std 17.34, range [39.72, 98.19]